Protein AF-A0A246G920-F1 (afdb_monomer_lite)

pLDDT: mean 74.73, std 19.5, range [29.23, 97.0]

Foldseek 3Di:
DDDDLDPVVLVVLVVVLVVLVVVVVVCVPVVRVVPDPPVVVVVSVVVNVVSVVVSVVSVVVNVVVVVVPPPPPPDDDDDDDDDDPPPPPPPPPPCVVVVVLVVVLQVVVCVVCVLVFFPDWDDPPPAEIETETHQVNLQVQVVCQVPVQVVSVVVVVVSCCVVPNCSCVVHHHDYYYDYHPVLCVPQPLVQKAQDPAQAFQFWKWFTDSRDTDTDATFAAWDQDPPVRWIWTWGAHPVRDIDIDTPVCRRPTMMGGPPDPRSPDPHHHHHDDD

Structure (mmCIF, N/CA/C/O backbone):
data_AF-A0A246G920-F1
#
_entry.id   AF-A0A246G920-F1
#
loop_
_atom_site.group_PDB
_atom_site.id
_atom_site.type_symbol
_atom_site.label_atom_id
_atom_site.label_alt_id
_atom_site.label_comp_id
_atom_site.label_asym_id
_atom_site.label_entity_id
_atom_site.label_seq_id
_atom_site.pdbx_PDB_ins_code
_atom_site.Cartn_x
_atom_site.Cartn_y
_atom_site.Cartn_z
_atom_site.occupancy
_atom_site.B_iso_or_equiv
_atom_site.auth_seq_id
_atom_site.auth_comp_id
_atom_site.auth_asym_id
_atom_site.auth_atom_id
_atom_site.pdbx_PDB_model_num
ATOM 1 N N . MET A 1 1 ? 1.677 -1.420 36.195 1.00 29.86 1 MET A N 1
ATOM 2 C CA . MET A 1 1 ? 2.405 -1.387 34.907 1.00 29.86 1 MET A CA 1
ATOM 3 C C . MET A 1 1 ? 2.438 -2.804 34.367 1.00 29.86 1 MET A C 1
ATOM 5 O O . MET A 1 1 ? 3.090 -3.636 34.974 1.00 29.86 1 MET A O 1
ATOM 9 N N . GLY A 1 2 ? 1.671 -3.111 33.320 1.00 31.72 2 GLY A N 1
ATOM 10 C CA . GLY A 1 2 ? 1.707 -4.437 32.694 1.00 31.72 2 GLY A CA 1
ATOM 11 C C . GLY A 1 2 ? 2.688 -4.414 31.531 1.00 31.72 2 GLY A C 1
ATOM 12 O O . GLY A 1 2 ? 2.393 -3.787 30.515 1.00 31.72 2 GLY A O 1
ATOM 13 N N . PHE A 1 3 ? 3.855 -5.033 31.688 1.00 40.44 3 PHE A N 1
ATOM 14 C CA . PHE A 1 3 ? 4.792 -5.225 30.584 1.00 40.44 3 PHE A CA 1
ATOM 15 C C . PHE A 1 3 ? 4.288 -6.380 29.705 1.00 40.44 3 PHE A C 1
ATOM 17 O O . PHE A 1 3 ? 3.879 -7.423 30.207 1.00 40.44 3 PHE A O 1
ATOM 24 N N . TYR A 1 4 ? 4.243 -6.174 28.387 1.00 41.69 4 TYR A N 1
ATOM 25 C CA . TYR A 1 4 ? 3.848 -7.212 27.432 1.00 41.69 4 TYR A CA 1
ATOM 26 C C . TYR A 1 4 ? 5.015 -8.187 27.220 1.00 41.69 4 TYR A C 1
ATOM 28 O O . TYR A 1 4 ? 5.950 -7.915 26.459 1.00 41.69 4 TYR A O 1
ATOM 36 N N . TYR A 1 5 ? 4.939 -9.339 27.881 1.00 51.75 5 TYR A N 1
ATOM 37 C CA . TYR A 1 5 ? 5.834 -10.472 27.666 1.00 51.75 5 TYR A CA 1
ATOM 38 C C . TYR A 1 5 ? 5.418 -11.195 26.382 1.00 51.75 5 TYR A C 1
ATOM 40 O O . TYR A 1 5 ? 4.454 -11.953 26.351 1.00 51.75 5 TYR A O 1
ATOM 48 N N . SER A 1 6 ? 6.104 -10.901 25.279 1.00 55.28 6 SER A N 1
ATOM 49 C CA . SER A 1 6 ? 5.923 -11.577 23.993 1.00 55.28 6 SER A CA 1
ATOM 50 C C . SER A 1 6 ? 7.253 -12.170 23.543 1.00 55.28 6 SER A C 1
ATOM 52 O O . SER A 1 6 ? 8.313 -11.658 23.902 1.00 55.28 6 SER A O 1
ATOM 54 N N . LEU A 1 7 ? 7.216 -13.203 22.696 1.00 50.75 7 LEU A N 1
ATOM 55 C CA . LEU A 1 7 ? 8.420 -13.796 22.098 1.00 50.75 7 LEU A CA 1
ATOM 56 C C . LEU A 1 7 ? 9.305 -12.729 21.422 1.00 50.75 7 LEU A C 1
ATOM 58 O O . LEU A 1 7 ? 10.527 -12.781 21.512 1.00 50.75 7 LEU A O 1
ATOM 62 N N . LYS A 1 8 ? 8.684 -11.718 20.796 1.00 55.19 8 LYS A N 1
ATOM 63 C CA . LYS A 1 8 ? 9.391 -10.591 20.169 1.00 55.19 8 LYS A CA 1
ATOM 64 C C . LYS A 1 8 ? 10.112 -9.723 21.201 1.00 55.19 8 LYS A C 1
ATOM 66 O O . LYS A 1 8 ? 11.247 -9.331 20.961 1.00 55.19 8 LYS A O 1
ATOM 71 N N . THR A 1 9 ? 9.487 -9.459 22.350 1.00 61.28 9 THR A N 1
ATOM 72 C CA . THR A 1 9 ? 10.130 -8.739 23.457 1.00 61.28 9 THR A CA 1
ATOM 73 C C . THR A 1 9 ? 11.285 -9.562 24.030 1.00 61.28 9 THR A C 1
ATOM 75 O O . THR A 1 9 ? 12.368 -9.018 24.208 1.00 61.28 9 THR A O 1
ATOM 78 N N . GLY A 1 10 ? 11.107 -10.874 24.217 1.00 58.09 10 GLY A N 1
ATOM 79 C CA . GLY A 1 10 ? 12.171 -11.778 24.674 1.00 58.09 10 GLY A CA 1
ATOM 80 C C . GLY A 1 10 ? 13.388 -11.815 23.740 1.00 58.09 10 GLY A C 1
ATOM 81 O O . GLY A 1 10 ? 14.517 -11.732 24.210 1.00 58.09 10 GLY A O 1
ATOM 82 N N . ILE A 1 11 ? 13.176 -11.847 22.418 1.00 65.31 11 ILE A N 1
ATOM 83 C CA . ILE A 1 11 ? 14.265 -11.817 21.423 1.00 65.31 11 ILE A CA 1
ATOM 84 C C . ILE A 1 11 ? 15.019 -10.480 21.450 1.00 65.31 11 ILE A C 1
ATOM 86 O O . ILE A 1 11 ? 16.243 -10.471 21.362 1.00 65.31 11 ILE A O 1
ATOM 90 N N . ILE A 1 12 ? 14.314 -9.352 21.600 1.00 69.12 12 ILE A N 1
ATOM 91 C CA . ILE A 1 12 ? 14.947 -8.027 21.722 1.00 69.12 12 ILE A CA 1
ATOM 92 C C . ILE A 1 12 ? 15.825 -7.960 22.979 1.00 69.12 12 ILE A C 1
ATOM 94 O O . ILE A 1 12 ? 16.940 -7.439 22.922 1.00 69.12 12 ILE A O 1
ATOM 98 N N . TRP A 1 13 ? 15.354 -8.517 24.096 1.00 63.12 13 TRP A N 1
ATOM 99 C CA . TRP A 1 13 ? 16.134 -8.609 25.331 1.00 63.12 13 TRP A CA 1
ATOM 100 C C . TRP A 1 13 ? 17.372 -9.503 25.171 1.00 63.12 13 TRP A C 1
ATOM 102 O O . TRP A 1 13 ? 18.469 -9.067 25.509 1.00 63.12 13 TRP A O 1
ATOM 112 N N . LEU A 1 14 ? 17.235 -10.677 24.547 1.00 65.00 14 LEU A N 1
ATOM 113 C CA . LEU A 1 14 ? 18.353 -11.582 24.241 1.00 65.00 14 LEU A CA 1
ATOM 114 C C . LEU A 1 14 ? 19.410 -10.931 23.335 1.00 65.00 14 LEU A C 1
ATOM 116 O O . LEU A 1 14 ? 20.605 -11.020 23.604 1.00 65.00 14 LEU A O 1
ATOM 120 N N . LEU A 1 15 ? 18.986 -10.234 22.277 1.00 70.31 15 LEU A N 1
ATOM 121 C CA . LEU A 1 15 ? 19.900 -9.504 21.392 1.00 70.31 15 LEU A CA 1
ATOM 122 C C . LEU A 1 15 ? 20.620 -8.369 22.132 1.00 70.31 15 LEU A C 1
ATOM 124 O O . LEU A 1 15 ? 21.812 -8.156 21.916 1.00 70.31 15 LEU A O 1
ATOM 128 N N . SER A 1 16 ? 19.920 -7.675 23.033 1.00 67.12 16 SER A N 1
ATOM 129 C CA . SER A 1 16 ? 20.510 -6.624 23.870 1.00 67.12 16 SER A CA 1
ATOM 130 C C . SER A 1 16 ? 21.562 -7.191 24.828 1.00 67.12 16 SER A C 1
ATOM 132 O O . SER A 1 16 ? 22.631 -6.599 24.971 1.00 67.12 16 SER A O 1
ATOM 134 N N . GLU A 1 17 ? 21.309 -8.358 25.430 1.00 65.69 17 GLU A N 1
ATOM 135 C CA . GLU A 1 17 ? 22.282 -9.069 26.271 1.00 65.69 17 GLU A CA 1
ATOM 136 C C . GLU A 1 17 ? 23.500 -9.546 25.477 1.00 65.69 17 GLU A C 1
ATOM 138 O O . GLU A 1 17 ? 24.627 -9.351 25.927 1.00 65.69 17 GLU A O 1
ATOM 143 N N . ILE A 1 18 ? 23.310 -10.096 24.273 1.00 70.00 18 ILE A N 1
ATOM 144 C CA . ILE A 1 18 ? 24.418 -10.529 23.405 1.00 70.00 18 ILE A CA 1
ATOM 145 C C . ILE A 1 18 ? 25.312 -9.340 23.031 1.00 70.00 18 ILE A C 1
ATOM 147 O O . ILE A 1 18 ? 26.537 -9.451 23.088 1.00 70.00 18 ILE A O 1
ATOM 151 N N . ILE A 1 19 ? 24.721 -8.186 22.701 1.00 72.25 19 ILE A N 1
ATOM 152 C CA . ILE A 1 19 ? 25.466 -6.956 22.396 1.00 72.25 19 ILE A CA 1
ATOM 153 C C . ILE A 1 19 ? 26.235 -6.465 23.630 1.00 72.25 19 ILE A C 1
ATOM 155 O O . ILE A 1 19 ? 27.400 -6.083 23.517 1.00 72.25 19 ILE A O 1
ATOM 159 N N . LEU A 1 20 ? 25.626 -6.510 24.818 1.00 65.81 20 LEU A N 1
ATOM 160 C CA . LEU A 1 20 ? 26.284 -6.128 26.070 1.00 65.81 20 LEU A CA 1
ATOM 161 C C . LEU A 1 20 ? 27.430 -7.070 26.443 1.00 65.81 20 LEU A C 1
ATOM 163 O O . LEU A 1 20 ? 28.488 -6.598 26.854 1.00 65.81 20 LEU A O 1
ATOM 167 N N . ILE A 1 21 ? 27.255 -8.379 26.263 1.00 65.50 21 ILE A N 1
ATOM 168 C CA . ILE A 1 21 ? 28.299 -9.385 26.483 1.00 65.50 21 ILE A CA 1
ATOM 169 C C . ILE A 1 21 ? 29.435 -9.190 25.476 1.00 65.50 21 ILE A C 1
ATOM 171 O O . ILE A 1 21 ? 30.596 -9.219 25.869 1.00 65.50 21 ILE A O 1
ATOM 175 N N . ALA A 1 22 ? 29.131 -8.919 24.204 1.00 66.56 22 ALA A N 1
ATOM 176 C CA . ALA A 1 22 ? 30.138 -8.632 23.185 1.00 66.56 22 ALA A CA 1
ATOM 177 C C . ALA A 1 22 ? 30.927 -7.348 23.495 1.00 66.56 22 ALA A C 1
ATOM 179 O O . ALA A 1 22 ? 32.151 -7.338 23.376 1.00 66.56 22 ALA A O 1
ATOM 180 N N . LEU A 1 23 ? 30.257 -6.288 23.961 1.00 64.25 23 LEU A N 1
ATOM 181 C CA . LEU A 1 23 ? 30.907 -5.057 24.426 1.00 64.25 23 LEU A CA 1
ATOM 182 C C . LEU A 1 23 ? 31.773 -5.311 25.664 1.00 64.25 23 LEU A C 1
ATOM 184 O O . LEU A 1 23 ? 32.901 -4.829 25.739 1.00 64.25 23 LEU A O 1
ATOM 188 N N . PHE A 1 24 ? 31.284 -6.105 26.615 1.00 63.50 24 PHE A N 1
ATOM 189 C CA . PHE A 1 24 ? 32.028 -6.461 27.819 1.00 63.50 24 PHE A CA 1
ATOM 190 C C . PHE A 1 24 ? 33.261 -7.319 27.495 1.00 63.50 24 PHE A C 1
ATOM 192 O O . PHE A 1 24 ? 34.352 -7.035 27.984 1.00 63.50 24 PHE A O 1
ATOM 199 N N . LEU A 1 25 ? 33.130 -8.307 26.605 1.00 59.38 25 LEU A N 1
ATOM 200 C CA . LEU A 1 25 ? 34.232 -9.148 26.131 1.00 59.38 25 LEU A CA 1
ATOM 201 C C . LEU A 1 25 ? 35.241 -8.353 25.290 1.00 59.38 25 LEU A C 1
ATOM 203 O O . LEU A 1 25 ? 36.448 -8.513 25.469 1.00 59.38 25 LEU A O 1
ATOM 207 N N . SER A 1 26 ? 34.777 -7.428 24.446 1.00 60.34 26 SER A N 1
ATOM 208 C CA . SER A 1 26 ? 35.649 -6.493 23.724 1.00 60.34 26 SER A CA 1
ATOM 209 C C . SER A 1 26 ? 36.458 -5.616 24.685 1.00 60.34 26 SER A C 1
ATOM 211 O O . SER A 1 26 ? 37.615 -5.307 24.405 1.00 60.34 26 SER A O 1
ATOM 213 N N . LEU A 1 27 ? 35.876 -5.242 25.829 1.00 57.09 27 LEU A N 1
ATOM 214 C CA . LEU A 1 27 ? 36.565 -4.488 26.873 1.00 57.09 27 LEU A CA 1
ATOM 215 C C . LEU A 1 27 ? 37.544 -5.356 27.676 1.00 57.09 27 LEU A C 1
ATOM 217 O O . LEU A 1 27 ? 38.508 -4.806 28.190 1.00 57.09 27 LEU A O 1
ATOM 221 N N . THR A 1 28 ? 37.372 -6.686 27.746 1.00 53.38 28 THR A N 1
ATOM 222 C CA . THR A 1 28 ? 38.292 -7.615 28.448 1.00 53.38 28 THR A CA 1
ATOM 223 C C . THR A 1 28 ? 39.646 -7.847 27.787 1.00 53.38 28 THR A C 1
ATOM 225 O O . THR A 1 28 ? 40.474 -8.578 28.338 1.00 53.38 28 THR A O 1
ATOM 228 N N . ASN A 1 29 ? 39.952 -7.161 26.683 1.00 53.91 29 ASN A N 1
ATOM 229 C CA . ASN A 1 29 ? 41.335 -7.068 26.241 1.00 53.91 29 ASN A CA 1
ATOM 230 C C . ASN A 1 29 ? 42.148 -6.356 27.342 1.00 53.91 29 ASN A C 1
ATOM 232 O O . ASN A 1 29 ? 41.866 -5.210 27.699 1.00 53.91 29 ASN A O 1
ATOM 236 N N . LYS A 1 30 ? 43.111 -7.071 27.944 1.00 52.88 30 LYS A N 1
ATOM 237 C CA . LYS A 1 30 ? 43.748 -6.762 29.247 1.00 52.88 30 LYS A CA 1
ATOM 238 C C . LYS A 1 30 ? 44.265 -5.318 29.389 1.00 52.88 30 LYS A C 1
ATOM 240 O O . LYS A 1 30 ? 44.397 -4.833 30.510 1.00 52.88 30 LYS A O 1
ATOM 245 N N . SER A 1 31 ? 44.542 -4.634 28.279 1.00 55.38 31 SER A N 1
ATOM 246 C CA . SER A 1 31 ? 45.048 -3.259 28.228 1.00 55.38 31 SER A CA 1
ATOM 247 C C . SER A 1 31 ? 43.983 -2.159 28.379 1.00 55.38 31 SER A C 1
ATOM 249 O O . SER A 1 31 ? 44.343 -1.036 28.725 1.00 55.38 31 SER A O 1
ATOM 251 N N . GLN A 1 32 ? 42.688 -2.439 28.168 1.00 53.88 32 GLN A N 1
ATOM 252 C CA . GLN A 1 32 ? 41.635 -1.407 28.183 1.00 53.88 32 GLN A CA 1
ATOM 253 C C . GLN A 1 32 ? 40.866 -1.301 29.514 1.00 53.88 32 GLN A C 1
ATOM 255 O O . GLN A 1 32 ? 40.480 -0.197 29.901 1.00 53.88 32 GLN A O 1
ATOM 260 N N . ILE A 1 33 ? 40.709 -2.393 30.278 1.00 50.56 33 ILE A N 1
ATOM 261 C CA . ILE A 1 33 ? 39.966 -2.377 31.561 1.00 50.56 33 ILE A CA 1
ATOM 262 C C . ILE A 1 33 ? 40.640 -1.510 32.632 1.00 50.56 33 ILE A C 1
ATOM 264 O O . ILE A 1 33 ? 39.952 -0.863 33.421 1.00 50.56 33 ILE A O 1
ATOM 268 N N . LEU A 1 34 ? 41.975 -1.485 32.676 1.00 52.66 34 LEU A N 1
ATOM 269 C CA . LEU A 1 34 ? 42.729 -0.732 33.689 1.00 52.66 34 LEU A CA 1
ATOM 270 C C . LEU A 1 34 ? 42.668 0.790 33.486 1.00 52.66 34 LEU A C 1
ATOM 272 O O . LEU A 1 34 ? 42.831 1.528 34.454 1.00 52.66 34 LEU A O 1
ATOM 276 N N . ASN A 1 35 ? 42.362 1.249 32.268 1.00 55.44 35 ASN A N 1
ATOM 277 C CA . ASN A 1 35 ? 42.213 2.670 31.939 1.00 55.44 35 ASN A CA 1
ATOM 278 C C . ASN A 1 35 ? 40.770 3.185 32.075 1.00 55.44 35 ASN A C 1
ATOM 280 O O . ASN A 1 35 ? 40.523 4.383 31.920 1.00 55.44 35 ASN A O 1
ATOM 284 N N . LEU A 1 36 ? 39.803 2.317 32.393 1.00 59.12 36 LEU A N 1
ATOM 285 C CA . LEU A 1 36 ? 38.424 2.734 32.628 1.00 59.12 36 LEU A CA 1
ATOM 286 C C . LEU A 1 36 ? 38.278 3.283 34.054 1.00 59.12 36 LEU A C 1
ATOM 288 O O . LEU A 1 36 ? 38.558 2.591 35.036 1.00 59.12 36 LEU A O 1
ATOM 292 N N . LYS A 1 37 ? 37.806 4.530 34.192 1.00 64.31 37 LYS A N 1
ATOM 293 C CA . LYS A 1 37 ? 37.586 5.158 35.506 1.00 64.31 37 LYS A CA 1
ATOM 294 C C . LYS A 1 37 ? 36.699 4.252 36.375 1.00 64.31 37 LYS A C 1
ATOM 296 O O . LYS A 1 37 ? 35.601 3.879 35.966 1.00 64.31 37 LYS A O 1
ATOM 301 N N . LYS A 1 38 ? 37.151 3.958 37.602 1.00 61.69 38 LYS A N 1
ATOM 302 C CA . LYS A 1 38 ? 36.472 3.130 38.625 1.00 61.69 38 LYS A CA 1
ATOM 303 C C . LYS A 1 38 ? 34.932 3.291 38.695 1.00 61.69 38 LYS A C 1
ATOM 305 O O . LYS A 1 38 ? 34.266 2.258 38.756 1.00 61.69 38 LYS A O 1
ATOM 310 N N . PRO A 1 39 ? 34.337 4.504 38.629 1.00 64.44 39 PRO A N 1
ATOM 311 C CA . PRO A 1 39 ? 32.876 4.666 38.625 1.00 64.44 39 PRO A CA 1
ATOM 312 C C . PRO A 1 39 ? 32.168 4.070 37.399 1.00 64.44 39 PRO A C 1
ATOM 314 O O . PRO A 1 39 ? 31.080 3.521 37.538 1.00 64.44 39 PRO A O 1
ATOM 317 N N . ILE A 1 40 ? 32.781 4.114 36.213 1.00 64.44 40 ILE A N 1
ATOM 318 C CA . ILE A 1 40 ? 32.192 3.587 34.969 1.00 64.44 40 ILE A CA 1
ATOM 319 C C . ILE A 1 40 ? 32.129 2.059 35.024 1.00 64.44 40 ILE A C 1
ATOM 321 O O . ILE A 1 40 ? 31.140 1.456 34.616 1.00 64.44 40 ILE A O 1
ATOM 325 N N . ARG A 1 41 ? 33.158 1.428 35.602 1.00 60.00 41 ARG A N 1
ATOM 326 C CA . ARG A 1 41 ? 33.190 -0.025 35.797 1.00 60.00 41 ARG A CA 1
ATOM 327 C C . ARG A 1 41 ? 32.071 -0.495 36.728 1.00 60.00 41 ARG A C 1
ATOM 329 O O . ARG A 1 41 ? 31.418 -1.488 36.439 1.00 60.00 41 ARG A O 1
ATOM 336 N N . ILE A 1 42 ? 31.836 0.240 37.815 1.00 67.25 42 ILE A N 1
ATOM 337 C CA . ILE A 1 42 ? 30.763 -0.056 38.773 1.00 67.25 42 ILE A CA 1
ATOM 338 C C . ILE A 1 42 ? 29.390 0.132 38.114 1.00 67.25 42 ILE A C 1
ATOM 340 O O . ILE A 1 42 ? 28.535 -0.737 38.250 1.00 67.25 42 ILE A O 1
ATOM 344 N N . LEU A 1 43 ? 29.202 1.213 37.348 1.00 68.19 43 LEU A N 1
ATOM 345 C CA . LEU A 1 43 ? 27.961 1.476 36.618 1.00 68.19 43 LEU A CA 1
ATOM 346 C C . LEU A 1 43 ? 27.633 0.349 35.627 1.00 68.19 43 LEU A C 1
ATOM 348 O O . LEU A 1 43 ? 26.507 -0.135 35.613 1.00 68.19 43 LEU A O 1
ATOM 352 N N . LEU A 1 44 ? 28.615 -0.097 34.838 1.00 63.66 44 LEU A N 1
ATOM 353 C CA . LEU A 1 44 ? 28.439 -1.184 33.871 1.00 63.66 44 LEU A CA 1
ATOM 354 C C . LEU A 1 44 ? 28.107 -2.516 34.551 1.00 63.66 44 LEU A C 1
ATOM 356 O O . LEU A 1 44 ? 27.239 -3.240 34.072 1.00 63.66 44 LEU A O 1
ATOM 360 N N . SER A 1 45 ? 28.743 -2.822 35.686 1.00 63.72 45 SER A N 1
ATOM 361 C CA . SER A 1 45 ? 28.409 -4.015 36.471 1.00 63.72 45 SER A CA 1
ATOM 362 C C . SER A 1 45 ? 26.985 -3.954 37.030 1.00 63.72 45 SER A C 1
ATOM 364 O O . SER A 1 45 ? 26.266 -4.943 36.948 1.00 63.72 45 SER A O 1
ATOM 366 N N . ILE A 1 46 ? 26.545 -2.800 37.544 1.00 70.69 46 ILE A N 1
ATOM 367 C CA . ILE A 1 46 ? 25.163 -2.619 38.018 1.00 70.69 46 ILE A CA 1
ATOM 368 C C . ILE A 1 46 ? 24.174 -2.776 36.856 1.00 70.69 46 ILE A C 1
ATOM 370 O O . ILE A 1 46 ? 23.182 -3.488 36.995 1.00 70.69 46 ILE A O 1
ATOM 374 N N . LEU A 1 47 ? 24.462 -2.169 35.699 1.00 65.50 47 LEU A N 1
ATOM 375 C CA . LEU A 1 47 ? 23.626 -2.290 34.504 1.00 65.50 47 LEU A CA 1
ATOM 376 C C . LEU A 1 47 ? 23.488 -3.753 34.067 1.00 65.50 47 LEU A C 1
ATOM 378 O O . LEU A 1 47 ? 22.391 -4.192 33.739 1.00 65.50 47 LEU A O 1
ATOM 382 N N . PHE A 1 48 ? 24.584 -4.512 34.118 1.00 64.62 48 PHE A N 1
ATOM 383 C CA . PHE A 1 48 ? 24.593 -5.933 33.788 1.00 64.62 48 PHE A CA 1
ATOM 384 C C . PHE A 1 48 ? 23.664 -6.733 34.710 1.00 64.62 48 PHE A C 1
ATOM 386 O O . PHE A 1 48 ? 22.804 -7.457 34.220 1.00 64.62 48 PHE A O 1
ATOM 393 N N . PHE A 1 49 ? 23.758 -6.552 36.033 1.00 60.91 49 PHE A N 1
ATOM 394 C CA . PHE A 1 49 ? 22.892 -7.267 36.980 1.00 60.91 49 PHE A CA 1
ATOM 395 C C . PHE A 1 49 ? 21.413 -6.885 36.852 1.00 60.91 49 PHE A C 1
ATOM 397 O O . PHE A 1 49 ? 20.553 -7.760 36.953 1.00 60.91 49 PHE A O 1
ATOM 404 N N . VAL A 1 50 ? 21.100 -5.610 36.600 1.00 65.44 50 VAL A N 1
ATOM 405 C CA . VAL A 1 50 ? 19.713 -5.152 36.413 1.00 65.44 50 VAL A CA 1
ATOM 406 C C . VAL A 1 50 ? 19.113 -5.732 35.130 1.00 65.44 50 VAL A C 1
ATOM 408 O O . VAL A 1 50 ? 17.990 -6.232 35.159 1.00 65.44 50 VAL A O 1
ATOM 411 N N . LEU A 1 51 ? 19.861 -5.718 34.023 1.00 60.41 51 LEU A N 1
ATOM 412 C CA . LEU A 1 51 ? 19.387 -6.234 32.737 1.00 60.41 51 LEU A CA 1
ATOM 413 C C . LEU A 1 51 ? 19.237 -7.761 32.756 1.00 60.41 51 LEU A C 1
ATOM 415 O O . LEU A 1 51 ? 18.203 -8.257 32.320 1.00 60.41 51 LEU A O 1
ATOM 419 N N . PHE A 1 52 ? 20.192 -8.482 33.355 1.00 56.75 52 PHE A N 1
ATOM 420 C CA . PHE A 1 52 ? 20.152 -9.946 33.465 1.00 56.75 52 PHE A CA 1
ATOM 421 C C . PHE A 1 52 ? 18.996 -10.429 34.353 1.00 56.75 52 PHE A C 1
ATOM 423 O O . PHE A 1 52 ? 18.300 -11.394 34.036 1.00 56.75 52 PHE A O 1
ATOM 430 N N . SER A 1 53 ? 18.731 -9.713 35.453 1.00 58.62 53 SER A N 1
ATOM 431 C CA . SER A 1 53 ? 17.603 -10.020 36.341 1.00 58.62 53 SER A CA 1
ATOM 432 C C . SER A 1 53 ? 16.257 -9.808 35.641 1.00 58.62 53 SER A C 1
ATOM 434 O O . SER A 1 53 ? 15.324 -10.579 35.854 1.00 58.62 53 SER A O 1
ATOM 436 N N . TRP A 1 54 ? 16.144 -8.792 34.779 1.00 58.94 54 TRP A N 1
ATOM 437 C CA . TRP A 1 54 ? 14.904 -8.523 34.047 1.00 58.94 54 TRP A CA 1
ATOM 438 C C . TRP A 1 54 ? 14.701 -9.442 32.836 1.00 58.94 54 TRP A C 1
ATOM 440 O O . TRP A 1 54 ? 13.571 -9.872 32.592 1.00 58.94 54 TRP A O 1
ATOM 450 N N . GLY A 1 55 ? 15.774 -9.788 32.118 1.00 56.00 55 GLY A N 1
ATOM 451 C CA . GLY A 1 55 ? 15.745 -10.740 31.004 1.00 56.00 55 GLY A CA 1
ATOM 452 C C . GLY A 1 55 ? 15.286 -12.135 31.439 1.00 56.00 55 GLY A C 1
ATOM 453 O O . GLY A 1 55 ? 14.406 -12.723 30.806 1.00 56.00 55 GLY A O 1
ATOM 454 N N . ALA A 1 56 ? 15.790 -12.624 32.578 1.00 58.25 56 ALA A N 1
ATOM 455 C CA . ALA A 1 56 ? 15.402 -13.920 33.138 1.00 58.25 56 ALA A CA 1
ATOM 456 C C . ALA A 1 56 ? 13.913 -13.986 33.532 1.00 58.25 56 ALA A C 1
ATOM 458 O O . ALA A 1 56 ? 13.231 -14.967 33.228 1.00 58.25 56 ALA A O 1
ATOM 459 N N . VAL A 1 57 ? 13.380 -12.924 34.150 1.00 59.88 57 VAL A N 1
ATOM 460 C CA . VAL A 1 57 ? 11.948 -12.825 34.492 1.00 59.88 57 VAL A CA 1
ATOM 461 C C . VAL A 1 57 ? 11.087 -12.820 33.226 1.00 59.88 57 VAL A C 1
ATOM 463 O O . VAL A 1 57 ? 10.080 -13.524 33.160 1.00 59.88 57 VAL A O 1
ATOM 466 N N . ALA A 1 58 ? 11.510 -12.091 32.190 1.00 56.38 58 ALA A N 1
ATOM 467 C CA . ALA A 1 58 ? 10.761 -11.999 30.942 1.00 56.38 58 ALA A CA 1
ATOM 468 C C . ALA A 1 58 ? 10.702 -13.314 30.151 1.00 56.38 58 ALA A C 1
ATOM 470 O O . ALA A 1 58 ? 9.680 -13.609 29.527 1.00 56.38 58 ALA A O 1
ATOM 471 N N . LEU A 1 59 ? 11.773 -14.112 30.187 1.00 53.31 59 LEU A N 1
ATOM 472 C CA . LEU A 1 59 ? 11.806 -15.439 29.570 1.00 53.31 59 LEU A CA 1
ATOM 473 C C . LEU A 1 59 ? 10.964 -16.450 30.359 1.00 53.31 59 LEU A C 1
ATOM 475 O O . LEU A 1 59 ? 10.156 -17.153 29.751 1.00 53.31 59 LEU A O 1
ATOM 479 N N . SER A 1 60 ? 11.070 -16.455 31.692 1.00 54.34 60 SER A N 1
ATOM 480 C CA . SER A 1 60 ? 10.294 -17.346 32.568 1.00 54.34 60 SER A CA 1
ATOM 481 C C . SER A 1 60 ? 8.780 -17.147 32.428 1.00 54.34 60 SER A C 1
ATOM 483 O O . SER A 1 60 ? 8.022 -18.114 32.335 1.00 54.34 60 SER A O 1
ATOM 485 N N . GLU A 1 61 ? 8.311 -15.899 32.347 1.00 53.12 61 GLU A N 1
ATOM 486 C CA . GLU A 1 61 ? 6.883 -15.633 32.147 1.00 53.12 61 GLU A CA 1
ATOM 487 C C . GLU A 1 61 ? 6.416 -15.987 30.731 1.00 53.12 61 GLU A C 1
ATOM 489 O O . GLU A 1 61 ? 5.280 -16.426 30.564 1.00 53.12 61 GLU A O 1
ATOM 494 N N . SER A 1 62 ? 7.281 -15.892 29.714 1.00 52.44 62 SER A N 1
ATOM 495 C CA . SER A 1 62 ? 6.931 -16.275 28.339 1.00 52.44 62 SER A CA 1
ATOM 496 C C . SER A 1 62 ? 6.666 -17.779 28.164 1.00 52.44 62 SER A C 1
ATOM 498 O O . SER A 1 62 ? 5.852 -18.158 27.319 1.00 52.44 62 SER A O 1
ATOM 500 N N . GLU A 1 63 ? 7.289 -18.637 28.982 1.00 49.44 63 GLU A N 1
ATOM 501 C CA . GLU A 1 63 ? 7.039 -20.085 28.978 1.00 49.44 63 GLU A CA 1
ATOM 502 C C . GLU A 1 63 ? 5.686 -20.444 29.610 1.00 49.44 63 GLU A C 1
ATOM 504 O O . GLU A 1 63 ? 4.965 -21.277 29.058 1.00 49.44 63 GLU A O 1
ATOM 509 N N . LYS A 1 64 ? 5.249 -19.728 30.660 1.00 46.66 64 LYS A N 1
ATOM 510 C CA . LYS A 1 64 ? 3.897 -19.893 31.239 1.00 46.66 64 LYS A CA 1
ATOM 511 C C . LYS A 1 64 ? 2.769 -19.613 30.237 1.00 46.66 64 LYS A C 1
ATOM 513 O O . LYS A 1 64 ? 1.702 -20.222 30.320 1.00 46.66 64 LYS A O 1
ATOM 518 N N . TYR A 1 65 ? 2.998 -18.722 29.269 1.00 42.75 65 TYR A N 1
ATOM 519 C CA . TYR A 1 65 ? 2.041 -18.439 28.190 1.00 42.75 65 TYR A CA 1
ATOM 520 C C . TYR A 1 65 ? 2.078 -19.462 27.042 1.00 42.75 65 TYR A C 1
ATOM 522 O O . TYR A 1 65 ? 1.136 -19.512 26.252 1.00 42.75 65 TYR A O 1
ATOM 530 N N . LYS A 1 66 ? 3.124 -20.296 26.932 1.00 39.78 66 LYS A N 1
ATOM 531 C CA . LYS A 1 66 ? 3.157 -21.412 25.970 1.00 39.78 66 LYS A CA 1
ATOM 532 C C . LYS A 1 66 ? 2.398 -22.636 26.482 1.00 39.78 66 LYS A C 1
ATOM 534 O O . LYS A 1 66 ? 1.714 -23.276 25.690 1.00 39.78 66 LYS A O 1
ATOM 539 N N . GLU A 1 67 ? 2.454 -22.928 27.782 1.00 33.12 67 GLU A N 1
ATOM 540 C CA . GLU A 1 67 ? 1.733 -24.073 28.368 1.00 33.12 67 GLU A CA 1
ATOM 541 C C . GLU A 1 67 ? 0.211 -23.878 28.446 1.00 33.12 67 GLU A C 1
ATOM 543 O O . GLU A 1 67 ? -0.532 -24.849 28.550 1.00 33.12 67 GLU A O 1
ATOM 548 N N . THR A 1 68 ? -0.288 -22.647 28.324 1.00 32.97 68 THR A N 1
ATOM 549 C CA . THR A 1 68 ? -1.733 -22.359 28.312 1.00 32.97 68 THR A CA 1
ATOM 550 C C . THR A 1 68 ? -2.379 -22.455 26.928 1.00 32.97 68 THR A C 1
ATOM 552 O O . THR A 1 68 ? -3.603 -22.384 26.825 1.00 32.97 68 THR A O 1
ATOM 555 N N . ILE A 1 69 ? -1.606 -22.737 25.872 1.00 33.59 69 ILE A N 1
ATOM 556 C CA . ILE A 1 69 ? -2.149 -23.237 24.600 1.00 33.59 69 ILE A CA 1
ATOM 557 C C . ILE A 1 69 ? -2.248 -24.765 24.704 1.00 33.59 69 ILE A C 1
ATOM 559 O O . ILE A 1 69 ? -1.626 -25.515 23.951 1.00 33.59 69 ILE A O 1
ATOM 563 N N . VAL A 1 70 ? -3.043 -25.249 25.663 1.00 31.36 70 VAL A N 1
ATOM 564 C CA . VAL A 1 70 ? -3.570 -26.609 25.575 1.00 31.36 70 VAL A CA 1
ATOM 565 C C . VAL A 1 70 ? -4.541 -26.584 24.407 1.00 31.36 70 VAL A C 1
ATOM 567 O O . VAL A 1 70 ? -5.669 -26.103 24.504 1.00 31.36 70 VAL A O 1
ATOM 570 N N . VAL A 1 71 ? -4.049 -27.056 23.265 1.00 29.70 71 VAL A N 1
ATOM 571 C CA . VAL A 1 71 ? -4.863 -27.493 22.139 1.00 29.70 71 VAL A CA 1
ATOM 572 C C . VAL A 1 71 ? -5.962 -28.365 22.726 1.00 29.70 71 VAL A C 1
ATOM 574 O O . VAL A 1 71 ? -5.687 -29.458 23.222 1.00 29.70 71 VAL A O 1
ATOM 577 N N . ASN A 1 72 ? -7.198 -27.870 22.691 1.00 29.23 72 ASN A N 1
ATOM 578 C CA . ASN A 1 72 ? -8.368 -28.680 22.962 1.00 29.23 72 ASN A CA 1
ATOM 579 C C . ASN A 1 72 ? -8.428 -29.716 21.828 1.00 29.23 72 ASN A C 1
ATOM 581 O O . ASN A 1 72 ? -9.007 -29.478 20.769 1.00 29.23 72 ASN A O 1
ATOM 585 N N . LYS A 1 73 ? -7.705 -30.830 21.998 1.00 31.28 73 LYS A N 1
ATOM 586 C CA . LYS A 1 73 ? -7.824 -32.020 21.163 1.00 31.28 73 LYS A CA 1
ATOM 587 C C . LYS A 1 73 ? -9.222 -32.553 21.421 1.00 31.28 73 LYS A C 1
ATOM 589 O O . LYS A 1 73 ? -9.452 -33.274 22.387 1.00 31.28 73 LYS A O 1
ATOM 594 N N . ILE A 1 74 ? -10.151 -32.168 20.558 1.00 32.09 74 ILE A N 1
ATOM 595 C CA . ILE A 1 74 ? -11.432 -32.844 20.434 1.00 32.09 74 ILE A CA 1
ATOM 596 C C . ILE A 1 74 ? -11.096 -34.272 19.992 1.00 32.09 74 ILE A C 1
ATOM 598 O O . ILE A 1 74 ? -10.673 -34.505 18.860 1.00 32.09 74 ILE A O 1
ATOM 602 N N . ALA A 1 75 ? -11.195 -35.211 20.929 1.00 30.50 75 ALA A N 1
ATOM 603 C CA . ALA A 1 75 ? -11.280 -36.626 20.616 1.00 30.50 75 ALA A CA 1
ATOM 604 C C . ALA A 1 75 ? -12.611 -36.869 19.880 1.00 30.50 75 ALA A C 1
ATOM 606 O O . ALA A 1 75 ? -13.619 -36.262 20.256 1.00 30.50 75 ALA A O 1
ATOM 607 N N . PRO A 1 76 ? -12.660 -37.725 18.847 1.00 30.83 76 PRO A N 1
ATOM 608 C CA . PRO A 1 76 ? -13.920 -38.046 18.202 1.00 30.83 76 PRO A CA 1
ATOM 609 C C . PRO A 1 76 ? -14.676 -39.019 19.112 1.00 30.83 76 PRO A C 1
ATOM 611 O O . PRO A 1 76 ? -14.321 -40.192 19.189 1.00 30.83 76 PRO A O 1
ATOM 614 N N . SER A 1 77 ? -15.693 -38.542 19.831 1.00 33.56 77 SER A N 1
ATOM 615 C CA . SER A 1 77 ? -16.680 -39.432 20.443 1.00 33.56 77 SER A CA 1
ATOM 616 C C . SER A 1 77 ? -17.919 -39.462 19.560 1.00 33.56 77 SER A C 1
ATOM 618 O O . SER A 1 77 ? -18.689 -38.501 19.509 1.00 33.56 77 SER A O 1
ATOM 620 N N . GLU A 1 78 ? -18.098 -40.580 18.864 1.00 39.47 78 GLU A N 1
ATOM 621 C CA . GLU A 1 78 ? -19.390 -41.012 18.351 1.00 39.47 78 GLU A CA 1
ATOM 622 C C . GLU A 1 78 ? -20.400 -41.016 19.502 1.00 39.47 78 GLU A C 1
ATOM 624 O O . GLU A 1 78 ? -20.234 -41.746 20.476 1.00 39.47 78 GLU A O 1
ATOM 629 N N . ASN A 1 79 ? -21.422 -40.170 19.410 1.00 32.53 79 ASN A N 1
ATOM 630 C CA . ASN A 1 79 ? -22.804 -40.532 19.705 1.00 32.53 79 ASN A CA 1
ATOM 631 C C . ASN A 1 79 ? -23.709 -39.337 19.399 1.00 32.53 79 ASN A C 1
ATOM 633 O O . ASN A 1 79 ? -23.714 -38.318 20.087 1.00 32.53 79 ASN A O 1
ATOM 637 N N . LEU A 1 80 ? -24.491 -39.503 18.334 1.00 40.88 80 LEU A N 1
ATOM 638 C CA . LEU A 1 80 ? -25.719 -38.766 18.091 1.00 40.88 80 LEU A CA 1
ATOM 639 C C . LEU A 1 80 ? -26.621 -38.906 19.317 1.00 40.88 80 LEU A C 1
ATOM 641 O O . LEU A 1 80 ? -27.066 -40.010 19.606 1.00 40.88 80 LEU A O 1
ATOM 645 N N . ASN A 1 81 ? -26.934 -37.800 19.988 1.00 33.53 81 ASN A N 1
ATOM 646 C CA . ASN A 1 81 ? -28.247 -37.614 20.592 1.00 33.53 81 ASN A CA 1
ATOM 647 C C . ASN A 1 81 ? -28.544 -36.128 20.787 1.00 33.53 81 ASN A C 1
ATOM 649 O O . ASN A 1 81 ? -27.713 -35.358 21.261 1.00 33.53 81 ASN A O 1
ATOM 653 N N . LYS A 1 82 ? -29.752 -35.758 20.355 1.00 45.47 82 LYS A N 1
ATOM 654 C CA . LYS A 1 82 ? -30.349 -34.424 20.415 1.00 45.47 82 LYS A CA 1
ATOM 655 C C . LYS A 1 82 ? -30.142 -33.783 21.787 1.00 45.47 82 LYS A C 1
ATOM 657 O O . LYS A 1 82 ? -30.611 -34.314 22.789 1.00 45.47 82 LYS A O 1
ATOM 662 N N . VAL A 1 83 ? -29.529 -32.608 21.792 1.00 33.25 83 VAL A N 1
ATOM 663 C CA . VAL A 1 83 ? -29.665 -31.626 22.865 1.00 33.25 83 VAL A CA 1
ATOM 664 C C . VAL A 1 83 ? -30.109 -30.347 22.182 1.00 33.25 83 VAL A C 1
ATOM 666 O O . VAL A 1 83 ? -29.485 -29.921 21.210 1.00 33.25 83 VAL A O 1
ATOM 669 N N . ASP A 1 84 ? -31.242 -29.823 22.636 1.00 34.03 84 ASP A N 1
ATOM 670 C CA . ASP A 1 84 ? -31.846 -28.599 22.137 1.00 34.03 84 ASP A CA 1
ATOM 671 C C . ASP A 1 84 ? -30.801 -27.490 22.010 1.00 34.03 84 ASP A C 1
ATOM 673 O O . ASP A 1 84 ? -29.992 -27.256 22.912 1.00 34.03 84 ASP A O 1
ATOM 677 N N . GLU A 1 85 ? -30.831 -26.818 20.861 1.00 35.03 85 GLU A N 1
ATOM 678 C CA . GLU A 1 85 ? -30.070 -25.609 20.588 1.00 35.03 85 GLU A CA 1
ATOM 679 C C . GLU A 1 85 ? -30.523 -24.536 21.589 1.00 35.03 85 GLU A C 1
ATOM 681 O O . GLU A 1 85 ? -31.426 -23.736 21.336 1.00 35.03 85 GLU A O 1
ATOM 686 N N . VAL A 1 86 ? -29.896 -24.505 22.765 1.00 34.91 86 VAL A N 1
ATOM 687 C CA . VAL A 1 86 ? -29.856 -23.289 23.565 1.00 34.91 86 VAL A CA 1
ATOM 688 C C . VAL A 1 86 ? -29.021 -22.325 22.739 1.00 34.91 86 VAL A C 1
ATOM 690 O O . VAL A 1 86 ? -27.795 -22.292 22.837 1.00 34.91 86 VAL A O 1
ATOM 693 N N . LYS A 1 87 ? -29.694 -21.550 21.882 1.00 37.25 87 LYS A N 1
ATOM 694 C CA . LYS A 1 87 ? -29.188 -20.251 21.461 1.00 37.25 87 LYS A CA 1
ATOM 695 C C . LYS A 1 87 ? -28.958 -19.478 22.748 1.00 37.25 87 LYS A C 1
ATOM 697 O O . LYS A 1 87 ? -29.871 -18.865 23.293 1.00 37.25 87 LYS A O 1
ATOM 702 N N . THR A 1 88 ? -27.738 -19.533 23.262 1.00 33.84 88 THR A N 1
ATOM 703 C CA . THR A 1 88 ? -27.211 -18.478 24.108 1.00 33.84 88 THR A CA 1
ATOM 704 C C . THR A 1 88 ? -27.204 -17.241 23.223 1.00 33.84 88 THR A C 1
ATOM 706 O O . THR A 1 88 ? -26.238 -16.960 22.517 1.00 33.84 88 THR A O 1
ATOM 709 N N . GLU A 1 89 ? -28.339 -16.539 23.190 1.00 37.84 89 GLU A N 1
ATOM 710 C CA . GLU A 1 89 ? -28.379 -15.141 22.805 1.00 37.84 89 GLU A CA 1
ATOM 711 C C . GLU A 1 89 ? -27.394 -14.444 23.736 1.00 37.84 89 GLU A C 1
ATOM 713 O O . GLU A 1 89 ? -27.663 -14.200 24.912 1.00 37.84 89 GLU A O 1
ATOM 718 N N . ILE A 1 90 ? -26.188 -14.216 23.216 1.00 42.16 90 ILE A N 1
ATOM 719 C CA . ILE A 1 90 ? -25.247 -13.281 23.806 1.00 42.16 90 ILE A CA 1
ATOM 720 C C . ILE A 1 90 ? -26.053 -11.984 23.902 1.00 42.16 90 ILE A C 1
ATOM 722 O O . ILE A 1 90 ? -26.526 -11.516 22.859 1.00 42.16 90 ILE A O 1
ATOM 726 N N . PRO A 1 91 ? -26.286 -11.438 25.109 1.00 38.56 91 PRO A N 1
ATOM 727 C CA . PRO A 1 91 ? -27.033 -10.199 25.234 1.00 38.56 91 PRO A CA 1
ATOM 728 C C . PRO A 1 91 ? -26.376 -9.179 24.300 1.00 38.56 91 PRO A C 1
ATOM 730 O O . PRO A 1 91 ? -25.140 -9.132 24.264 1.00 38.56 91 PRO A O 1
ATOM 733 N N . PRO A 1 92 ? -27.148 -8.418 23.503 1.00 49.78 92 PRO A N 1
ATOM 734 C CA . PRO A 1 92 ? -26.571 -7.447 22.593 1.00 49.78 92 PRO A CA 1
ATOM 735 C C . PRO A 1 92 ? -25.723 -6.504 23.437 1.00 49.78 92 PRO A C 1
ATOM 737 O O . PRO A 1 92 ? -26.247 -5.735 24.242 1.00 49.78 92 PRO A O 1
ATOM 740 N N . VAL A 1 93 ? -24.400 -6.614 23.307 1.00 56.22 93 VAL A N 1
ATOM 741 C CA . VAL A 1 93 ? -23.498 -5.616 23.864 1.00 56.22 93 VAL A CA 1
ATOM 742 C C . VAL A 1 93 ? -23.944 -4.318 23.217 1.00 56.22 93 VAL A C 1
ATOM 744 O O . VAL A 1 93 ? -23.955 -4.216 21.987 1.00 56.22 93 VAL A O 1
ATOM 747 N N . ASP A 1 94 ? -24.406 -3.370 24.028 1.00 66.75 94 ASP A N 1
ATOM 748 C CA . ASP A 1 94 ? -24.788 -2.052 23.550 1.00 66.75 94 ASP A CA 1
ATOM 749 C C . ASP A 1 94 ? -23.535 -1.360 22.998 1.00 66.75 94 ASP A C 1
ATOM 751 O O . ASP A 1 94 ? -22.792 -0.657 23.687 1.00 66.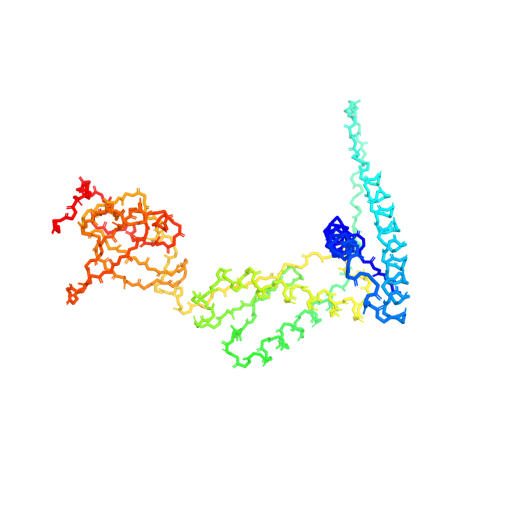75 94 ASP A O 1
ATOM 755 N N . ASN A 1 95 ? -23.283 -1.607 21.714 1.00 80.81 95 ASN A N 1
ATOM 756 C CA . ASN A 1 95 ? -22.130 -1.110 20.985 1.00 80.81 95 ASN A CA 1
ATOM 757 C C . ASN A 1 95 ? -22.274 0.377 20.654 1.00 80.81 95 ASN A C 1
ATOM 759 O O . ASN A 1 95 ? -21.388 0.936 20.011 1.00 80.81 95 ASN A O 1
ATOM 763 N N . THR A 1 96 ? -23.349 1.047 21.085 1.00 87.00 96 THR A N 1
ATOM 764 C CA . THR A 1 96 ? -23.579 2.470 20.809 1.00 87.00 96 THR A CA 1
ATOM 765 C C . THR A 1 96 ? -22.400 3.315 21.287 1.00 87.00 96 THR A C 1
ATOM 767 O O . THR A 1 96 ? -21.895 4.148 20.532 1.00 87.00 96 THR A O 1
ATOM 770 N N . LYS A 1 97 ? -21.869 3.024 22.484 1.00 90.12 97 LYS A N 1
ATOM 771 C CA . LYS A 1 97 ? -20.679 3.700 23.034 1.00 90.12 97 LYS A CA 1
ATOM 772 C C . LYS A 1 97 ? -19.428 3.480 22.181 1.00 90.12 97 LYS A C 1
ATOM 774 O O . LYS A 1 97 ? -18.659 4.419 21.958 1.00 90.12 97 LYS A O 1
ATOM 779 N N . LEU A 1 98 ? -19.224 2.252 21.702 1.00 92.12 98 LEU A N 1
ATOM 780 C CA . LEU A 1 98 ? -18.100 1.900 20.836 1.00 92.12 98 LEU A CA 1
ATOM 781 C C . LEU A 1 98 ? -18.209 2.619 19.488 1.00 92.12 98 LEU A C 1
ATOM 783 O O . LEU A 1 98 ? -17.249 3.248 19.050 1.00 92.12 98 LEU A O 1
ATOM 787 N N . ILE A 1 99 ? -19.385 2.578 18.866 1.00 92.81 99 ILE A N 1
ATOM 788 C CA . ILE A 1 99 ? -19.671 3.202 17.572 1.00 92.81 99 ILE A CA 1
ATOM 789 C C . ILE A 1 99 ? -19.455 4.718 17.645 1.00 92.81 99 ILE A C 1
ATOM 791 O O . ILE A 1 99 ? -18.812 5.299 16.769 1.00 92.81 99 ILE A O 1
ATOM 795 N N . GLU A 1 100 ? -19.957 5.376 18.690 1.00 93.81 100 GLU A N 1
ATOM 796 C CA . GLU A 1 100 ? -19.776 6.817 18.889 1.00 93.81 100 GLU A CA 1
ATOM 797 C C . GLU A 1 100 ? -18.299 7.186 19.091 1.00 93.81 100 GLU A C 1
ATOM 799 O O . GLU A 1 100 ? -17.790 8.144 18.494 1.00 93.81 100 GLU A O 1
ATOM 804 N N . PHE A 1 101 ? -17.577 6.388 19.881 1.00 94.50 101 PHE A N 1
ATOM 805 C CA . PHE A 1 101 ? -16.136 6.537 20.035 1.00 94.50 101 PHE A CA 1
ATOM 806 C C . PHE A 1 101 ? -15.395 6.369 18.703 1.00 94.50 101 PHE A C 1
ATOM 808 O O . PHE A 1 101 ? -14.575 7.219 18.368 1.00 94.50 101 PHE A O 1
ATOM 815 N N . GLN A 1 102 ? -15.693 5.321 17.932 1.00 95.44 102 GLN A N 1
ATOM 816 C CA . GLN A 1 102 ? -15.053 5.037 16.646 1.00 95.44 102 GLN A CA 1
ATOM 817 C C . GLN A 1 102 ? -15.267 6.171 15.640 1.00 95.44 102 GLN A C 1
ATOM 819 O O . GLN A 1 102 ? -14.307 6.588 14.990 1.00 95.44 102 GLN A O 1
ATOM 824 N N . LYS A 1 103 ? -16.489 6.721 15.559 1.00 95.06 103 LYS A N 1
ATOM 825 C CA . LYS A 1 103 ? -16.792 7.908 14.741 1.00 95.06 103 LYS A CA 1
ATOM 826 C C . LYS A 1 103 ? -15.909 9.084 15.151 1.00 95.06 103 LYS A C 1
ATOM 828 O O . LYS A 1 103 ? -15.135 9.581 14.335 1.00 95.06 103 LYS A 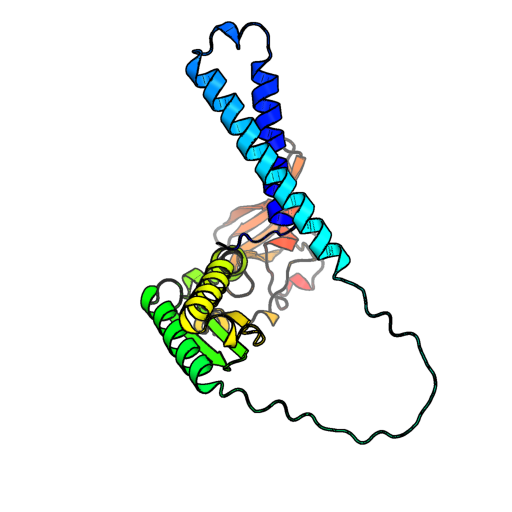O 1
ATOM 833 N N . THR A 1 104 ? -15.941 9.445 16.435 1.00 94.31 104 THR A N 1
ATOM 834 C CA . THR A 1 104 ? -15.193 10.586 16.990 1.00 94.31 104 THR A CA 1
ATOM 835 C C . THR A 1 104 ? -13.681 10.439 16.800 1.00 94.31 104 THR A C 1
ATOM 837 O O . THR A 1 104 ? -12.996 11.383 16.404 1.00 94.31 104 THR A O 1
ATOM 840 N N . TRP A 1 105 ? -13.146 9.246 17.066 1.00 96.12 105 TRP A N 1
ATOM 841 C CA . TRP A 1 105 ? -11.730 8.940 16.894 1.00 96.12 105 TRP A CA 1
ATOM 842 C C . TRP A 1 105 ? -11.321 9.026 15.420 1.00 96.12 105 TRP A C 1
ATOM 844 O O . TRP A 1 105 ? -10.331 9.686 15.103 1.00 96.12 105 TRP A O 1
ATOM 854 N N . SER A 1 106 ? -12.108 8.435 14.512 1.00 94.50 106 SER A N 1
ATOM 855 C CA . SER A 1 106 ? -11.816 8.473 13.076 1.00 94.50 106 SER A CA 1
ATOM 856 C C . SER A 1 106 ? -11.830 9.902 12.521 1.00 94.50 106 SER A C 1
ATOM 858 O O . SER A 1 106 ? -10.920 10.279 11.784 1.00 94.50 106 SER A O 1
ATOM 860 N N . ASP A 1 107 ? -12.781 10.734 12.952 1.00 91.94 107 ASP A N 1
ATOM 861 C CA . ASP A 1 107 ? -12.865 12.143 12.561 1.00 91.94 107 ASP A CA 1
ATOM 862 C C . ASP A 1 107 ? -11.667 12.949 13.065 1.00 91.94 107 ASP A C 1
ATOM 864 O O . ASP A 1 107 ? -11.141 13.802 12.348 1.00 91.94 107 ASP A O 1
ATOM 868 N N . SER A 1 108 ? -11.212 12.680 14.292 1.00 93.69 108 SER A N 1
ATOM 869 C CA . SER A 1 108 ? -10.015 13.310 14.858 1.00 93.69 108 SER A CA 1
ATOM 870 C C . SER A 1 108 ? -8.767 12.983 14.032 1.00 93.69 108 SER A C 1
ATOM 872 O O . SER A 1 108 ? -8.001 13.883 13.675 1.00 93.69 108 SER A O 1
ATOM 874 N N . VAL A 1 109 ? -8.608 11.713 13.640 1.00 91.88 109 VAL A N 1
ATOM 875 C CA . VAL A 1 109 ? -7.516 11.274 12.762 1.00 91.88 109 VAL A CA 1
ATOM 876 C C . VAL A 1 109 ? -7.554 12.031 11.433 1.00 91.88 109 VAL A C 1
ATOM 878 O O . VAL A 1 109 ? -6.556 12.647 11.057 1.00 91.88 109 VAL A O 1
ATOM 881 N N . VAL A 1 110 ? -8.700 12.064 10.745 1.00 90.75 110 VAL A N 1
ATOM 882 C CA . VAL A 1 110 ? -8.842 12.781 9.463 1.00 90.75 110 VAL A CA 1
ATOM 883 C C . VAL A 1 110 ? -8.506 14.271 9.621 1.00 90.75 110 VAL A C 1
ATOM 885 O O . VAL A 1 110 ? -7.713 14.820 8.850 1.00 90.75 110 VAL A O 1
ATOM 888 N N . LYS A 1 111 ? -9.045 14.931 10.654 1.00 89.12 111 LYS A N 1
ATOM 889 C CA . LYS A 1 111 ? -8.820 16.364 10.914 1.00 89.12 111 LYS A CA 1
ATOM 890 C C . LYS A 1 111 ? -7.355 16.690 11.198 1.00 89.12 111 LYS A C 1
ATOM 892 O O . LYS A 1 111 ? -6.870 17.720 10.728 1.00 89.12 111 LYS A O 1
ATOM 897 N N . SER A 1 112 ? -6.637 15.823 11.916 1.00 90.19 112 SER A N 1
ATOM 898 C CA . SER A 1 112 ? -5.222 16.043 12.255 1.00 90.19 112 SER A CA 1
ATOM 899 C C . SER A 1 112 ? -4.319 16.157 11.021 1.00 90.19 112 SER A C 1
ATOM 901 O O . SER A 1 112 ? -3.372 16.944 11.013 1.00 90.19 112 SER A O 1
ATOM 903 N N . TRP A 1 113 ? -4.663 15.452 9.940 1.00 90.12 113 TRP A N 1
ATOM 904 C CA . TRP A 1 113 ? -3.900 15.467 8.694 1.00 90.12 113 TRP A CA 1
ATOM 905 C C . TRP A 1 113 ? -4.210 16.637 7.772 1.00 90.12 113 TRP A C 1
ATOM 907 O O . TRP A 1 113 ? -3.418 16.904 6.864 1.00 90.12 113 TRP A O 1
ATOM 917 N N . LYS A 1 114 ? -5.337 17.333 7.971 1.00 89.62 114 LYS A N 1
ATOM 918 C CA . LYS A 1 114 ? -5.765 18.464 7.127 1.00 89.62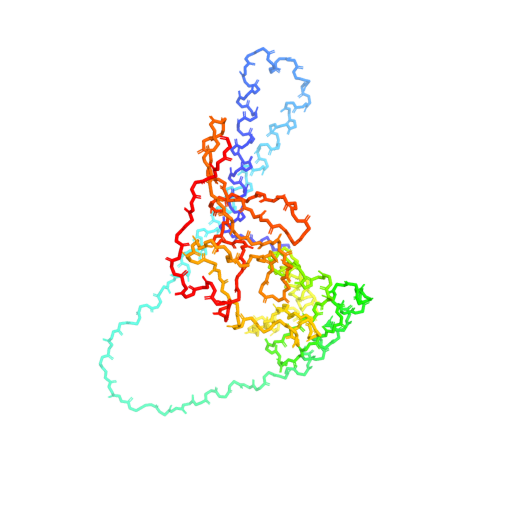 114 LYS A CA 1
ATOM 919 C C . LYS A 1 114 ? -5.715 18.134 5.624 1.00 89.62 114 LYS A C 1
ATOM 921 O O . LYS A 1 114 ? -5.289 18.956 4.818 1.00 89.62 114 LYS A O 1
ATOM 926 N N . GLY A 1 115 ? -6.06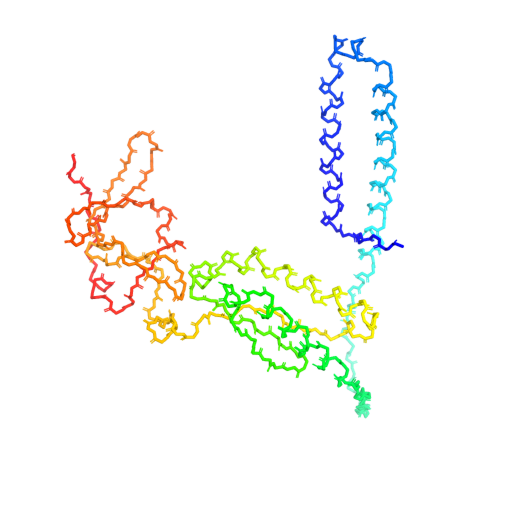1 16.899 5.258 1.00 83.81 115 GLY A N 1
ATOM 927 C CA . GLY A 1 115 ? -6.058 16.415 3.875 1.00 83.81 115 GLY A CA 1
ATOM 928 C C . GLY A 1 115 ? -4.685 16.102 3.262 1.00 83.81 115 GLY A C 1
ATOM 929 O O . GLY A 1 115 ? -4.624 15.688 2.107 1.00 83.81 115 GLY A O 1
ATOM 930 N N . LYS A 1 116 ? -3.573 16.258 3.997 1.00 88.88 116 LYS A N 1
ATOM 931 C CA . LYS A 1 116 ? -2.221 16.009 3.457 1.00 88.88 116 LYS A CA 1
ATOM 932 C C . LYS A 1 116 ? -1.920 14.524 3.244 1.00 88.88 116 LYS A C 1
ATOM 934 O O . LYS A 1 116 ? -1.301 14.158 2.249 1.00 88.88 116 LYS A O 1
ATOM 939 N N . PHE A 1 117 ? -2.362 13.674 4.168 1.00 92.69 117 PHE A N 1
ATOM 940 C CA . PHE A 1 117 ? -2.083 12.234 4.150 1.00 92.69 117 PHE A CA 1
ATOM 941 C C . PHE A 1 117 ? -3.366 11.404 4.145 1.00 92.69 117 PHE A C 1
ATOM 943 O O . PHE A 1 117 ? -3.561 10.603 3.240 1.00 92.69 117 PHE A O 1
ATOM 950 N N . ILE A 1 118 ? -4.267 11.646 5.101 1.00 93.56 118 ILE A N 1
ATOM 951 C CA . ILE A 1 118 ? -5.629 11.095 5.131 1.00 93.56 118 ILE A CA 1
ATOM 952 C C . ILE A 1 118 ? -6.611 12.215 4.783 1.00 93.56 118 ILE A C 1
ATOM 954 O O . ILE A 1 118 ? -6.500 13.320 5.320 1.00 93.56 118 ILE A O 1
ATOM 958 N N . ILE A 1 119 ? -7.561 11.926 3.892 1.00 94.38 119 ILE A N 1
ATOM 959 C CA . ILE A 1 119 ? -8.558 12.897 3.413 1.00 94.38 119 ILE A CA 1
ATOM 960 C C . ILE A 1 119 ? -9.979 12.599 3.897 1.00 94.38 119 ILE A C 1
ATOM 962 O O . ILE A 1 119 ? -10.780 13.520 4.016 1.00 94.38 119 ILE A O 1
ATOM 966 N N . ALA A 1 120 ? -10.296 11.336 4.189 1.00 94.62 120 ALA A N 1
ATOM 967 C CA . ALA A 1 120 ? -11.617 10.919 4.648 1.00 94.62 120 ALA A CA 1
ATOM 968 C C . ALA A 1 120 ? -11.549 9.573 5.381 1.00 94.62 120 ALA A C 1
ATOM 970 O O . ALA A 1 120 ? -10.571 8.832 5.253 1.00 94.62 120 ALA A O 1
ATOM 971 N N . SER A 1 121 ? -12.611 9.237 6.110 1.00 95.50 121 SER A N 1
ATOM 972 C CA . SER A 1 121 ? -12.851 7.900 6.652 1.00 95.50 121 SER A CA 1
ATOM 973 C C . SER A 1 121 ? -14.099 7.281 6.006 1.00 95.50 121 SER A C 1
ATOM 975 O O . SER A 1 121 ? -15.044 7.973 5.628 1.00 95.50 121 SER A O 1
ATOM 977 N N . LYS A 1 122 ? -14.098 5.957 5.848 1.00 94.62 122 LYS A N 1
ATOM 978 C CA . LYS A 1 122 ? -15.252 5.146 5.452 1.00 94.62 122 LYS A CA 1
ATOM 979 C C . LYS A 1 122 ? -15.491 4.121 6.549 1.00 94.62 122 LYS A C 1
ATOM 981 O O . LYS A 1 122 ? -14.587 3.368 6.901 1.00 94.62 122 LYS A O 1
ATOM 986 N N . LEU A 1 123 ? -16.701 4.117 7.094 1.00 92.94 123 LEU A N 1
ATOM 987 C CA . LEU A 1 123 ? -17.023 3.398 8.319 1.00 92.94 123 LEU A CA 1
ATOM 988 C C . LEU A 1 123 ? -18.055 2.304 8.031 1.00 92.94 123 LEU A C 1
ATOM 990 O O . LEU A 1 123 ? -19.084 2.572 7.417 1.00 92.94 123 LEU A O 1
ATOM 994 N N . SER A 1 124 ? -17.777 1.089 8.495 1.00 91.88 124 SER A N 1
ATOM 995 C CA . SER A 1 124 ? -18.718 -0.034 8.565 1.00 91.88 124 SER A CA 1
ATOM 996 C C . SER A 1 124 ? -18.651 -0.571 9.989 1.00 91.88 124 SER A C 1
ATOM 998 O O . SER A 1 124 ? -17.936 -1.528 10.271 1.00 91.88 124 SER A O 1
ATOM 1000 N N . LEU A 1 125 ? -19.270 0.163 10.912 1.00 88.00 125 LEU A N 1
ATOM 1001 C CA . LEU A 1 125 ? -19.069 -0.010 12.351 1.00 88.00 125 LEU A CA 1
ATOM 1002 C C . LEU A 1 125 ? -19.951 -1.127 12.922 1.00 88.00 125 LEU A C 1
ATOM 1004 O O . LEU A 1 125 ? -21.069 -1.301 12.437 1.00 88.00 125 LEU A O 1
ATOM 1008 N N . PRO A 1 126 ? -19.489 -1.818 13.981 1.00 89.62 126 PRO A N 1
ATOM 1009 C CA . PRO A 1 126 ? -18.229 -1.604 14.715 1.00 89.62 126 PRO A CA 1
ATOM 1010 C C . PRO A 1 126 ? -16.993 -2.281 14.094 1.00 89.62 126 PRO A C 1
ATOM 1012 O O . PRO A 1 126 ? -15.890 -2.184 14.643 1.00 89.62 126 PRO A O 1
ATOM 1015 N N . ASP A 1 127 ? -17.167 -2.947 12.956 1.00 88.44 127 ASP A N 1
ATOM 1016 C CA . ASP A 1 127 ? -16.210 -3.927 12.448 1.00 88.44 127 ASP A CA 1
ATOM 1017 C C . ASP A 1 127 ? -15.060 -3.318 11.652 1.00 88.44 127 ASP A C 1
ATOM 1019 O O . ASP A 1 127 ? -13.958 -3.856 11.662 1.00 88.44 127 ASP A O 1
ATOM 1023 N N . THR A 1 128 ? -15.280 -2.224 10.920 1.00 93.06 128 THR A N 1
ATOM 1024 C CA . THR A 1 128 ? -14.279 -1.683 9.989 1.00 93.06 128 THR A CA 1
ATOM 1025 C C . THR A 1 128 ? -14.236 -0.158 9.963 1.00 93.06 128 THR A C 1
ATOM 1027 O O . THR A 1 128 ? -15.254 0.519 9.801 1.00 93.06 128 THR A O 1
ATOM 1030 N N . ILE A 1 129 ? -13.016 0.377 10.031 1.00 96.19 129 ILE A N 1
ATOM 1031 C CA . ILE A 1 129 ? -12.678 1.782 9.796 1.00 96.19 129 ILE A CA 1
ATOM 1032 C C . ILE A 1 129 ? -11.630 1.827 8.683 1.00 96.19 129 ILE A C 1
ATOM 1034 O O . ILE A 1 129 ? -10.511 1.349 8.843 1.00 96.19 129 ILE A O 1
ATOM 1038 N N . SER A 1 130 ? -11.966 2.424 7.548 1.00 96.25 130 SER A N 1
ATOM 1039 C CA . SER A 1 130 ? -11.027 2.599 6.440 1.00 96.25 130 SER A CA 1
ATOM 1040 C C . SER A 1 130 ? -10.671 4.069 6.270 1.00 96.25 130 SER A C 1
ATOM 1042 O O . SER A 1 130 ? -11.567 4.907 6.218 1.00 96.25 130 SER A O 1
ATOM 1044 N N . PHE A 1 131 ? -9.388 4.395 6.131 1.00 97.00 131 PHE A N 1
ATOM 1045 C CA . PHE A 1 131 ? -8.944 5.763 5.854 1.00 97.00 131 PHE A CA 1
ATOM 1046 C C . PHE A 1 131 ? -8.554 5.931 4.389 1.00 97.00 131 PHE A C 1
ATOM 1048 O O . PHE A 1 131 ? -7.696 5.214 3.877 1.00 97.00 131 PHE A O 1
ATOM 1055 N N . GLU A 1 132 ? -9.183 6.893 3.717 1.00 95.25 132 GLU A N 1
ATOM 1056 C CA . GLU A 1 132 ? -8.844 7.264 2.348 1.00 95.25 132 GLU A CA 1
ATOM 1057 C C . GLU A 1 132 ? -7.592 8.138 2.340 1.00 95.25 132 GLU A C 1
ATOM 1059 O O . GLU A 1 132 ? -7.552 9.197 2.978 1.00 95.25 132 GLU A O 1
ATOM 1064 N N . LEU A 1 133 ? -6.569 7.681 1.618 1.00 94.94 133 LEU A N 1
ATOM 1065 C CA . LEU A 1 133 ? -5.311 8.401 1.472 1.00 94.94 133 LEU A CA 1
ATOM 1066 C C . LEU A 1 133 ? -5.426 9.555 0.463 1.00 94.94 133 LEU A C 1
ATOM 1068 O O . LEU A 1 133 ? -6.223 9.535 -0.481 1.00 94.94 133 LEU A O 1
ATOM 1072 N N . SER A 1 134 ? -4.581 10.570 0.635 1.00 93.94 134 SER A N 1
ATOM 1073 C CA . SER A 1 134 ? -4.374 11.626 -0.358 1.00 93.94 134 SER A CA 1
ATOM 1074 C C . SER A 1 134 ? -3.766 11.055 -1.646 1.00 93.94 134 SER A C 1
ATOM 1076 O O . SER A 1 134 ? -3.276 9.919 -1.679 1.00 93.94 134 SER A O 1
ATOM 1078 N N . LYS A 1 135 ? -3.782 11.837 -2.733 1.00 90.44 135 LYS A N 1
ATOM 1079 C CA . LYS A 1 135 ? -3.183 11.424 -4.015 1.00 90.44 135 LYS A CA 1
ATOM 1080 C C . LYS A 1 135 ? -1.711 11.052 -3.854 1.00 90.44 135 LYS A C 1
ATOM 1082 O O . LYS A 1 135 ? -1.298 9.993 -4.315 1.00 90.44 135 LYS A O 1
ATOM 1087 N N . ASP A 1 136 ? -0.943 11.882 -3.155 1.00 89.25 136 ASP A N 1
ATOM 1088 C CA . ASP A 1 136 ? 0.487 11.644 -2.968 1.00 89.25 136 ASP A CA 1
ATOM 1089 C C . ASP A 1 136 ? 0.756 10.475 -2.018 1.00 89.25 136 ASP A C 1
ATOM 1091 O O . ASP A 1 136 ? 1.580 9.619 -2.328 1.00 89.25 136 ASP A O 1
ATOM 1095 N N . ALA A 1 137 ? -0.011 10.341 -0.932 1.00 89.19 137 ALA A N 1
ATOM 1096 C CA . ALA A 1 137 ? 0.097 9.178 -0.051 1.00 89.19 137 ALA A CA 1
ATOM 1097 C C . ALA A 1 137 ? -0.291 7.863 -0.760 1.00 89.19 137 ALA A C 1
ATOM 1099 O O . ALA A 1 137 ? 0.263 6.801 -0.472 1.00 89.19 137 ALA A O 1
ATOM 1100 N N . THR A 1 138 ? -1.195 7.912 -1.740 1.00 89.69 138 THR A N 1
ATOM 1101 C CA . THR A 1 138 ? -1.575 6.737 -2.540 1.00 89.69 138 THR A CA 1
ATOM 1102 C C . THR A 1 138 ? -0.443 6.265 -3.464 1.00 89.69 138 THR A C 1
ATOM 1104 O O . THR A 1 138 ? -0.358 5.073 -3.753 1.00 89.69 138 THR A O 1
ATOM 1107 N N . LYS A 1 139 ? 0.484 7.137 -3.886 1.00 84.50 139 LYS A N 1
ATOM 1108 C CA . LYS A 1 139 ? 1.665 6.737 -4.686 1.00 84.50 139 LYS A CA 1
ATOM 1109 C C . LYS A 1 139 ? 2.649 5.857 -3.906 1.00 84.50 139 LYS A C 1
ATOM 1111 O O . LYS A 1 139 ? 3.338 5.037 -4.506 1.00 84.50 139 LYS A O 1
ATOM 1116 N N . SER A 1 140 ? 2.624 5.932 -2.579 1.00 85.06 140 SER A N 1
ATOM 1117 C CA . SER A 1 140 ? 3.420 5.082 -1.683 1.00 85.06 140 SER A CA 1
ATOM 1118 C C . SER A 1 140 ? 2.541 4.130 -0.870 1.00 85.06 140 SER A C 1
ATOM 1120 O O . SER A 1 140 ? 2.839 3.843 0.286 1.00 85.06 140 SER A O 1
ATOM 1122 N N . PHE A 1 141 ? 1.434 3.645 -1.450 1.00 86.06 141 PHE A N 1
ATOM 1123 C CA . PHE A 1 141 ? 0.410 2.883 -0.724 1.00 86.06 141 PHE A CA 1
ATOM 1124 C C . PHE A 1 141 ? 0.972 1.695 0.070 1.00 86.06 141 PHE A C 1
ATOM 1126 O O . PHE A 1 141 ? 0.659 1.549 1.248 1.00 86.06 141 PHE A O 1
ATOM 1133 N N . ASN A 1 142 ? 1.815 0.863 -0.552 1.00 82.44 142 ASN A N 1
ATOM 1134 C CA . ASN A 1 142 ? 2.362 -0.335 0.093 1.00 82.44 142 ASN A CA 1
ATOM 1135 C C . ASN A 1 142 ? 3.293 0.022 1.263 1.00 82.44 142 ASN A C 1
ATOM 1137 O O . ASN A 1 142 ? 3.144 -0.539 2.348 1.00 82.44 142 ASN A O 1
ATOM 1141 N N . SER A 1 143 ? 4.187 0.997 1.076 1.00 82.06 143 SER A N 1
ATOM 1142 C CA . SER A 1 143 ? 5.055 1.507 2.145 1.00 82.06 143 SER A CA 1
ATOM 1143 C C . SER A 1 143 ? 4.229 2.099 3.282 1.00 82.06 143 SER A C 1
ATOM 1145 O O . SER A 1 143 ? 4.408 1.723 4.433 1.00 82.06 143 SER A O 1
ATOM 1147 N N . ASN A 1 144 ? 3.224 2.921 2.969 1.00 86.25 144 ASN A N 1
ATOM 1148 C CA . ASN A 1 144 ? 2.325 3.490 3.972 1.00 86.25 144 ASN A CA 1
ATOM 1149 C C . ASN A 1 144 ? 1.563 2.402 4.740 1.00 86.25 144 ASN A C 1
ATOM 1151 O O . ASN A 1 144 ? 1.443 2.485 5.962 1.00 86.25 144 ASN A O 1
ATOM 1155 N N . LYS A 1 145 ? 1.096 1.349 4.062 1.00 86.38 145 LYS A N 1
ATOM 1156 C CA . LYS A 1 145 ? 0.447 0.202 4.709 1.00 86.38 145 LYS A CA 1
ATOM 1157 C C . LYS A 1 145 ? 1.397 -0.552 5.647 1.00 86.38 145 LYS A C 1
ATOM 1159 O O . LYS A 1 145 ? 0.966 -0.985 6.709 1.00 86.38 145 LYS A O 1
ATOM 1164 N N . SER A 1 146 ? 2.672 -0.681 5.295 1.00 79.75 146 SER A N 1
ATOM 1165 C CA . SER A 1 146 ? 3.672 -1.347 6.137 1.00 79.75 146 SER A CA 1
ATOM 1166 C C . SER A 1 146 ? 4.136 -0.480 7.314 1.00 79.75 146 SER A C 1
ATOM 1168 O O . SER A 1 146 ? 4.280 -0.967 8.431 1.00 79.75 146 SER A O 1
ATOM 1170 N N . GLU A 1 147 ? 4.367 0.809 7.075 1.00 84.81 147 GLU A N 1
ATOM 1171 C CA . GLU A 1 147 ? 5.076 1.697 8.003 1.00 84.81 147 GLU A CA 1
ATOM 1172 C C . GLU A 1 147 ? 4.125 2.559 8.838 1.00 84.81 147 GLU A C 1
ATOM 1174 O O . GLU A 1 147 ? 4.318 2.727 10.040 1.00 84.81 147 GLU A O 1
ATOM 1179 N N . SER A 1 148 ? 3.067 3.091 8.220 1.00 89.44 148 SER A N 1
ATOM 1180 C CA . SER A 1 148 ? 2.162 4.051 8.863 1.00 89.44 148 SER A CA 1
ATOM 1181 C C . SER A 1 148 ? 0.924 3.394 9.469 1.00 89.44 148 SER A C 1
ATOM 1183 O O . SER A 1 148 ? 0.495 3.798 10.548 1.00 89.44 148 SER A O 1
ATOM 1185 N N . LEU A 1 149 ? 0.337 2.378 8.824 1.00 90.12 149 LEU A N 1
ATOM 1186 C CA . LEU A 1 149 ? -0.879 1.717 9.324 1.00 90.12 149 LEU A CA 1
ATOM 1187 C C . LEU A 1 149 ? -0.743 1.166 10.762 1.00 90.12 149 LEU A C 1
ATOM 1189 O O . LEU A 1 149 ? -1.674 1.367 11.554 1.00 90.12 149 LEU A O 1
ATOM 1193 N N . PRO A 1 150 ? 0.393 0.550 11.164 1.00 93.94 150 PRO A N 1
ATOM 1194 C CA . PRO A 1 150 ? 0.576 0.071 12.536 1.00 93.94 150 PRO A CA 1
ATOM 1195 C C . PRO A 1 150 ? 0.407 1.157 13.605 1.00 93.94 150 PRO A C 1
ATOM 1197 O O . PRO A 1 150 ? -0.108 0.874 14.688 1.00 93.94 150 PRO A O 1
ATOM 1200 N N . MET A 1 151 ? 0.770 2.408 13.299 1.00 93.38 151 MET A N 1
ATOM 1201 C CA . MET A 1 151 ? 0.602 3.537 14.217 1.00 93.38 151 MET A CA 1
ATOM 1202 C C . MET A 1 151 ? -0.878 3.798 14.529 1.00 93.38 151 MET A C 1
ATOM 1204 O O . MET A 1 151 ? -1.231 4.028 15.685 1.00 93.38 151 MET A O 1
ATOM 1208 N N . TYR A 1 152 ? -1.761 3.723 13.530 1.00 90.88 152 TYR A N 1
ATOM 1209 C CA . TYR A 1 152 ? -3.200 3.945 13.719 1.00 90.88 152 TYR A CA 1
ATOM 1210 C C . TYR A 1 152 ? -3.854 2.800 14.480 1.00 90.88 152 TYR A C 1
ATOM 1212 O O . TYR A 1 152 ? -4.670 3.045 15.366 1.00 90.88 152 TYR A O 1
ATOM 1220 N N . LEU A 1 153 ? -3.448 1.560 14.193 1.00 93.00 153 LEU A N 1
ATOM 1221 C CA . LEU A 1 153 ? -3.883 0.385 14.949 1.00 93.00 153 LEU A CA 1
ATOM 1222 C C . LEU A 1 153 ? -3.500 0.505 16.431 1.00 93.00 153 LEU A C 1
ATOM 1224 O O . LEU A 1 153 ? -4.317 0.229 17.309 1.00 93.00 153 LEU A O 1
ATOM 1228 N N . PHE A 1 154 ? -2.273 0.945 16.716 1.00 92.50 154 PHE A N 1
ATOM 1229 C CA . PHE A 1 154 ? -1.799 1.170 18.081 1.00 92.50 154 PHE A CA 1
ATOM 1230 C C . PHE A 1 154 ? -2.539 2.324 18.770 1.00 92.50 154 PHE A C 1
ATOM 1232 O O . PHE A 1 154 ? -3.020 2.166 19.893 1.00 92.50 154 PHE A O 1
ATOM 1239 N N . SER A 1 155 ? -2.682 3.465 18.086 1.00 92.81 155 SER A N 1
ATOM 1240 C CA . SER A 1 155 ? -3.408 4.634 18.594 1.00 92.81 155 SER A CA 1
ATOM 1241 C C . SER A 1 155 ? -4.858 4.291 18.937 1.00 92.81 155 SER A C 1
ATOM 1243 O O . SER A 1 155 ? -5.299 4.587 20.045 1.00 92.81 155 SER A O 1
ATOM 1245 N N . TYR A 1 156 ? -5.565 3.593 18.045 1.00 94.06 156 TYR A N 1
ATOM 1246 C CA . TYR A 1 156 ? -6.939 3.153 18.271 1.00 94.06 156 TYR A CA 1
ATOM 1247 C C . TYR A 1 156 ? -7.066 2.279 19.518 1.00 94.06 156 TYR A C 1
ATOM 1249 O O . TYR A 1 156 ? -7.868 2.578 20.400 1.00 94.06 156 TYR A O 1
ATOM 1257 N N . LYS A 1 157 ? -6.239 1.228 19.623 1.00 93.50 157 LYS A N 1
ATOM 1258 C CA . LYS A 1 157 ? -6.270 0.296 20.760 1.00 93.50 157 LYS A CA 1
ATOM 1259 C C . LYS A 1 157 ? -6.007 1.009 22.084 1.00 93.50 157 LYS A C 1
ATOM 1261 O O . LYS A 1 157 ? -6.706 0.752 23.061 1.00 93.50 157 LYS A O 1
ATOM 1266 N N . ASN A 1 158 ? -5.049 1.933 22.113 1.00 92.25 158 ASN A N 1
ATOM 1267 C CA . ASN A 1 158 ? -4.761 2.713 23.314 1.00 92.25 158 ASN A CA 1
ATOM 1268 C C . ASN A 1 158 ? -5.901 3.666 23.666 1.00 92.25 158 ASN A C 1
ATOM 1270 O O . ASN A 1 158 ? -6.302 3.726 24.822 1.00 92.25 158 ASN A O 1
ATOM 1274 N N . SER A 1 159 ? -6.451 4.391 22.689 1.00 92.38 159 SER A N 1
ATOM 1275 C CA . SER A 1 159 ? -7.582 5.291 22.921 1.00 92.38 159 SER A CA 1
ATOM 1276 C C . SER A 1 159 ? -8.824 4.537 23.405 1.00 92.38 159 SER A C 1
ATOM 1278 O O . SER A 1 159 ? -9.496 5.010 24.320 1.00 92.38 159 SER A O 1
ATOM 1280 N N . LEU A 1 160 ? -9.093 3.353 22.847 1.00 91.94 160 LEU A N 1
ATOM 1281 C CA . LEU A 1 160 ? -10.200 2.491 23.255 1.00 91.94 160 LEU A CA 1
ATOM 1282 C C . LEU A 1 160 ? -10.007 2.001 24.695 1.00 91.94 160 LEU A C 1
ATOM 1284 O O . LEU A 1 160 ? -10.896 2.172 25.528 1.00 91.94 160 LEU A O 1
ATOM 1288 N N . LYS A 1 161 ? -8.813 1.481 25.010 1.00 91.88 161 LYS A N 1
ATOM 1289 C CA . LYS A 1 161 ? -8.464 0.999 26.351 1.00 91.88 161 LYS A CA 1
ATOM 1290 C C . LYS A 1 161 ? -8.487 2.107 27.402 1.00 91.88 161 LYS A C 1
ATOM 1292 O O . LYS A 1 161 ? -8.950 1.889 28.515 1.00 91.88 161 LYS A O 1
ATOM 1297 N N . ASN A 1 162 ? -8.021 3.304 27.055 1.00 91.44 162 ASN A N 1
ATOM 1298 C CA . ASN A 1 162 ? -8.034 4.447 27.966 1.00 91.44 162 ASN A CA 1
ATOM 1299 C C . ASN A 1 162 ? -9.458 4.908 28.297 1.00 91.44 162 ASN A C 1
ATOM 1301 O O . ASN A 1 162 ? -9.686 5.398 29.398 1.00 91.44 162 ASN A O 1
ATOM 1305 N N . LYS A 1 163 ? -10.405 4.768 27.359 1.00 90.94 163 LYS A N 1
ATOM 1306 C CA . LYS A 1 163 ? -11.788 5.223 27.550 1.00 90.94 163 LYS A CA 1
ATOM 1307 C C . LYS A 1 163 ? -12.689 4.171 28.200 1.00 90.94 163 LYS A C 1
ATOM 1309 O O . LYS A 1 163 ? -13.514 4.532 29.031 1.00 90.94 163 LYS A O 1
ATOM 1314 N N . PHE A 1 164 ? -12.537 2.901 27.828 1.00 90.00 164 PHE A N 1
ATOM 1315 C CA . PHE A 1 164 ? -13.463 1.823 28.210 1.00 90.00 164 PHE A CA 1
ATOM 1316 C C . PHE A 1 164 ? -12.783 0.641 28.920 1.00 90.00 164 PHE A C 1
ATOM 1318 O O . PHE A 1 164 ? -13.399 -0.393 29.168 1.00 90.00 164 PHE A O 1
ATOM 1325 N N . GLY A 1 165 ? -11.491 0.745 29.239 1.00 89.69 165 GLY A N 1
ATOM 1326 C CA . GLY A 1 165 ? -10.744 -0.356 29.838 1.00 89.69 165 GLY A CA 1
ATOM 1327 C C . GLY A 1 165 ? -10.715 -1.576 28.917 1.00 89.69 165 GLY A C 1
ATOM 1328 O O . GLY A 1 165 ? -10.241 -1.501 27.788 1.00 89.69 165 GLY A O 1
ATOM 1329 N N . ASN A 1 166 ? -11.210 -2.709 29.412 1.00 88.25 166 ASN A N 1
ATOM 1330 C CA . ASN A 1 166 ? -11.234 -3.974 28.674 1.00 88.25 166 ASN A CA 1
ATOM 1331 C C . ASN A 1 166 ? -12.626 -4.329 28.114 1.00 88.25 166 ASN A C 1
ATOM 1333 O O . ASN A 1 166 ? -12.779 -5.421 27.571 1.00 88.25 166 ASN A O 1
ATOM 1337 N N . GLU A 1 167 ? -13.619 -3.436 28.243 1.00 86.06 167 GLU A N 1
ATOM 1338 C CA . GLU A 1 167 ? -15.033 -3.679 27.893 1.00 86.06 167 GLU A CA 1
ATOM 1339 C C . GLU A 1 167 ? -15.209 -4.192 26.455 1.00 86.06 167 GLU A C 1
ATOM 1341 O O . GLU A 1 167 ? -15.963 -5.129 26.218 1.00 86.06 167 GLU A O 1
ATOM 1346 N N . PHE A 1 168 ? -14.447 -3.642 25.504 1.00 86.06 168 PHE A N 1
ATOM 1347 C CA . PHE A 1 168 ? -14.564 -3.963 24.076 1.00 86.06 168 PHE A CA 1
ATOM 1348 C C . PHE A 1 168 ? -13.408 -4.814 23.526 1.00 86.06 168 PHE A C 1
ATOM 1350 O O . PHE A 1 168 ? -13.220 -4.884 22.314 1.00 86.06 168 PHE A O 1
ATOM 1357 N N . ASN A 1 169 ? -12.621 -5.479 24.382 1.00 80.69 169 ASN A N 1
ATOM 1358 C CA . ASN A 1 169 ? -11.463 -6.269 23.933 1.00 80.69 169 ASN A CA 1
ATOM 1359 C C . ASN A 1 169 ? -11.834 -7.469 23.042 1.00 80.69 169 ASN A C 1
ATOM 1361 O O . ASN A 1 169 ? -10.987 -7.943 22.286 1.00 80.69 169 ASN A O 1
ATOM 1365 N N . SER A 1 170 ? -13.069 -7.968 23.140 1.00 81.19 170 SER A N 1
ATOM 1366 C CA . SER A 1 170 ? -13.588 -9.062 22.310 1.00 81.19 170 SER A CA 1
ATOM 1367 C C . SER A 1 170 ? -13.996 -8.618 20.901 1.00 81.19 170 SER A C 1
ATOM 1369 O O . SER A 1 170 ? -14.157 -9.469 20.029 1.00 81.19 170 SER A O 1
ATOM 1371 N N . ILE A 1 171 ? -14.146 -7.311 20.654 1.00 82.81 171 ILE A N 1
ATOM 1372 C CA . ILE A 1 171 ? -14.580 -6.780 19.358 1.00 82.81 171 ILE A CA 1
ATOM 1373 C C . ILE A 1 171 ? -13.353 -6.471 18.500 1.00 82.81 171 ILE A C 1
ATOM 1375 O O . ILE A 1 171 ? -12.578 -5.549 18.766 1.00 82.81 171 ILE A O 1
ATOM 1379 N N . ALA A 1 172 ? -13.182 -7.246 17.432 1.00 87.38 172 ALA A N 1
ATOM 1380 C CA . ALA A 1 172 ? -12.077 -7.091 16.497 1.00 87.38 172 ALA A CA 1
ATOM 1381 C C . ALA A 1 172 ? -12.403 -6.048 15.413 1.00 87.38 172 ALA A C 1
ATOM 1383 O O . ALA A 1 172 ? -12.860 -6.386 14.326 1.00 87.38 172 ALA A O 1
ATOM 1384 N N . THR A 1 173 ? -12.128 -4.770 15.685 1.00 89.31 173 THR A N 1
ATOM 1385 C CA . THR A 1 173 ? -12.222 -3.717 14.660 1.00 89.31 173 THR A CA 1
ATOM 1386 C C . THR A 1 173 ? -11.029 -3.769 13.703 1.00 89.31 173 THR A C 1
ATOM 1388 O O . THR A 1 173 ? -9.875 -3.616 14.113 1.00 89.31 173 THR A O 1
ATOM 1391 N N . THR A 1 174 ? -11.308 -3.912 12.412 1.00 94.50 174 THR A N 1
ATOM 1392 C CA . THR A 1 174 ? -10.335 -3.793 11.324 1.00 94.50 174 THR A CA 1
ATOM 1393 C C . THR A 1 174 ? -10.094 -2.323 10.993 1.00 94.50 174 THR A C 1
ATOM 1395 O O . THR A 1 174 ? -11.037 -1.561 10.777 1.00 94.50 174 THR A O 1
ATOM 1398 N N . ILE A 1 175 ? -8.823 -1.920 10.918 1.00 93.62 175 ILE A N 1
ATOM 1399 C CA . ILE A 1 175 ? -8.415 -0.584 10.467 1.00 93.62 175 ILE A CA 1
ATOM 1400 C C . ILE A 1 175 ? -7.454 -0.744 9.300 1.00 93.62 175 ILE A C 1
ATOM 1402 O O . ILE A 1 175 ? -6.457 -1.453 9.426 1.00 93.62 175 ILE A O 1
ATOM 1406 N N . ASP A 1 176 ? -7.746 -0.088 8.178 1.00 96.50 176 ASP A N 1
ATOM 1407 C CA . ASP A 1 176 ? -6.931 -0.183 6.962 1.00 96.50 176 ASP A CA 1
ATOM 1408 C C . ASP A 1 176 ? -6.933 1.129 6.164 1.00 96.50 176 ASP A C 1
ATOM 1410 O O . ASP A 1 176 ? -7.747 2.031 6.389 1.00 96.50 176 ASP A O 1
ATOM 1414 N N . PHE A 1 177 ? -6.019 1.224 5.205 1.00 94.44 177 PHE A N 1
ATOM 1415 C CA . PHE A 1 177 ? -5.999 2.277 4.202 1.00 94.44 177 PHE A CA 1
ATOM 1416 C C . PHE A 1 177 ? -6.727 1.855 2.937 1.00 94.44 177 PHE A C 1
ATOM 1418 O O . PHE A 1 177 ? -6.648 0.712 2.493 1.00 94.44 177 PHE A O 1
ATOM 1425 N N . ILE A 1 178 ? -7.390 2.825 2.317 1.00 93.38 178 ILE A N 1
ATOM 1426 C CA . ILE A 1 178 ? -7.938 2.708 0.970 1.00 93.38 178 ILE A CA 1
ATOM 1427 C C . ILE A 1 178 ? -7.315 3.792 0.082 1.00 93.38 178 ILE A C 1
ATOM 1429 O O . ILE A 1 178 ? -7.008 4.889 0.563 1.00 93.38 178 ILE A O 1
ATOM 1433 N N . PRO A 1 179 ? -7.064 3.491 -1.202 1.00 90.06 179 PRO A N 1
ATOM 1434 C CA . PRO A 1 179 ? -6.456 4.448 -2.116 1.00 90.06 179 PRO A CA 1
ATOM 1435 C C . PRO A 1 179 ? -7.403 5.613 -2.400 1.00 90.06 179 PRO A C 1
ATOM 1437 O O . PRO A 1 179 ? -8.625 5.493 -2.279 1.00 90.06 179 PRO A O 1
ATOM 1440 N N . ASN A 1 180 ? -6.830 6.728 -2.845 1.00 91.19 180 ASN A N 1
ATOM 1441 C CA . ASN A 1 180 ? -7.600 7.867 -3.317 1.00 91.19 180 ASN A CA 1
ATOM 1442 C C . ASN A 1 180 ? -8.521 7.471 -4.484 1.00 91.19 180 ASN A C 1
ATOM 1444 O O . ASN A 1 180 ? -8.056 6.963 -5.511 1.00 91.19 180 ASN A O 1
ATOM 1448 N N . LYS A 1 181 ? -9.824 7.744 -4.362 1.00 85.88 181 LYS A N 1
ATOM 1449 C CA . LYS A 1 181 ? -10.816 7.327 -5.369 1.00 85.88 181 LYS A CA 1
ATOM 1450 C C . LYS A 1 181 ? -10.611 7.973 -6.736 1.00 85.88 181 LYS A C 1
ATOM 1452 O O . LYS A 1 181 ? -10.972 7.371 -7.743 1.00 85.88 181 LYS A O 1
ATOM 1457 N N . GLU A 1 182 ? -10.050 9.180 -6.803 1.00 83.12 182 GLU A N 1
ATOM 1458 C CA . GLU A 1 182 ? -9.826 9.853 -8.086 1.00 83.12 182 GLU A CA 1
ATOM 1459 C C . GLU A 1 182 ? -8.727 9.174 -8.904 1.00 83.12 182 GLU A C 1
ATOM 1461 O O . GLU A 1 182 ? -8.848 9.094 -10.123 1.00 83.12 182 GLU A O 1
ATOM 1466 N N . LEU A 1 183 ? -7.697 8.626 -8.249 1.00 77.19 183 LEU A N 1
ATOM 1467 C CA . LEU A 1 183 ? -6.647 7.867 -8.935 1.00 77.19 183 LEU A CA 1
ATOM 1468 C C . LEU A 1 183 ? -7.173 6.539 -9.487 1.00 77.19 183 LEU A C 1
ATOM 1470 O O . LEU A 1 183 ? -6.792 6.134 -10.584 1.00 77.19 183 LEU A O 1
ATOM 1474 N N . LEU A 1 184 ? -8.098 5.895 -8.771 1.00 74.12 184 LEU A N 1
ATOM 1475 C CA . LEU A 1 184 ? -8.693 4.631 -9.207 1.00 74.12 184 LEU A CA 1
ATOM 1476 C C . LEU A 1 184 ? -9.522 4.749 -10.490 1.00 74.12 184 LEU A C 1
ATOM 1478 O O . LEU A 1 184 ? -9.572 3.788 -11.252 1.00 74.12 184 LEU A O 1
ATOM 1482 N N . LYS A 1 185 ? -10.142 5.908 -10.763 1.00 70.31 185 LYS A N 1
ATOM 1483 C CA . LYS A 1 185 ? -10.953 6.110 -11.980 1.00 70.31 185 LYS A CA 1
ATOM 1484 C C . LYS A 1 185 ? -10.154 5.889 -13.268 1.00 70.31 185 LYS A C 1
ATOM 1486 O O . LYS A 1 185 ? -10.723 5.444 -14.256 1.00 70.31 185 LYS A O 1
ATOM 1491 N N . ASN A 1 186 ? -8.850 6.163 -13.232 1.00 66.12 186 ASN A N 1
ATOM 1492 C CA . ASN A 1 186 ? -7.973 6.100 -14.402 1.00 66.12 186 ASN A CA 1
ATOM 1493 C C . ASN A 1 186 ? -6.969 4.934 -14.352 1.00 66.12 186 ASN A C 1
ATOM 1495 O O . ASN A 1 186 ? -6.243 4.720 -15.317 1.00 66.12 186 ASN A O 1
ATOM 1499 N N . ASN A 1 187 ? -6.908 4.187 -13.243 1.00 69.50 187 ASN A N 1
ATOM 1500 C CA . ASN A 1 187 ? -5.943 3.108 -13.021 1.00 69.50 187 ASN A CA 1
ATOM 1501 C C . ASN A 1 187 ? -6.620 1.895 -12.373 1.00 69.50 187 ASN A C 1
ATOM 1503 O O . ASN A 1 187 ? -6.392 1.589 -11.203 1.00 69.50 187 ASN A O 1
ATOM 1507 N N . ASN A 1 188 ? -7.442 1.182 -13.147 1.00 74.19 188 ASN A N 1
ATOM 1508 C CA . ASN A 1 188 ? -8.041 -0.076 -12.710 1.00 74.19 188 ASN A CA 1
ATOM 1509 C C . ASN A 1 188 ? -6.943 -1.138 -12.489 1.00 74.19 188 ASN A C 1
ATOM 1511 O O . ASN A 1 188 ? -6.315 -1.545 -13.469 1.00 74.19 188 ASN A O 1
ATOM 1515 N N . PRO A 1 189 ? -6.708 -1.630 -11.254 1.00 73.94 189 PRO A N 1
ATOM 1516 C CA . PRO A 1 189 ? -5.637 -2.590 -10.968 1.00 73.94 189 PRO A CA 1
ATOM 1517 C C . PRO A 1 189 ? -5.714 -3.869 -11.810 1.00 73.94 189 PRO A C 1
ATOM 1519 O O . PRO A 1 189 ? -4.681 -4.437 -12.154 1.00 73.94 189 PRO A O 1
ATOM 1522 N N . ASN A 1 190 ? -6.920 -4.283 -12.211 1.00 79.38 190 ASN A N 1
ATOM 1523 C CA . ASN A 1 190 ? -7.138 -5.511 -12.977 1.00 79.38 190 ASN A CA 1
ATOM 1524 C C . ASN A 1 190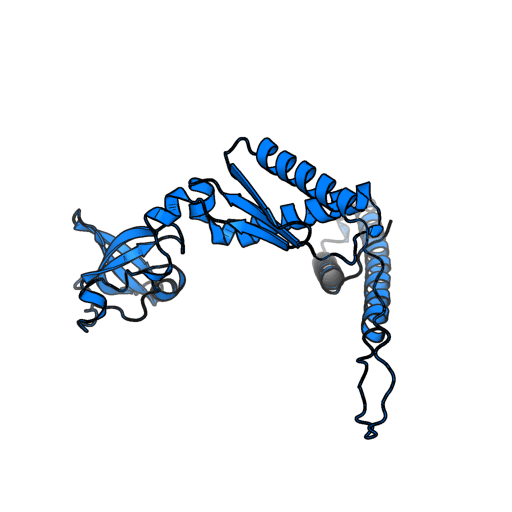 ? -6.565 -5.459 -14.404 1.00 79.38 190 ASN A C 1
ATOM 1526 O O . ASN A 1 190 ? -6.306 -6.514 -14.991 1.00 79.38 190 ASN A O 1
ATOM 1530 N N . GLU A 1 191 ? -6.332 -4.261 -14.949 1.00 84.00 191 GLU A N 1
ATOM 1531 C CA . GLU A 1 191 ? -5.730 -4.055 -16.276 1.00 84.00 191 GLU A CA 1
ATOM 1532 C C . GLU A 1 191 ? -4.212 -4.257 -16.290 1.00 84.00 191 GLU A C 1
ATOM 1534 O O . GLU A 1 191 ? -3.601 -4.319 -17.361 1.00 84.00 191 GLU A O 1
ATOM 1539 N N . TRP A 1 192 ? -3.599 -4.361 -15.113 1.00 86.31 192 TRP A N 1
ATOM 1540 C CA . TRP A 1 192 ? -2.156 -4.398 -14.956 1.00 86.31 192 TRP A CA 1
ATOM 1541 C C . TRP A 1 192 ? -1.684 -5.762 -14.471 1.00 86.31 192 TRP A C 1
ATOM 1543 O O . TRP A 1 192 ? -2.394 -6.490 -13.774 1.00 86.31 192 TRP A O 1
ATOM 1553 N N . SER A 1 193 ? -0.459 -6.104 -14.839 1.00 87.00 193 SER A N 1
ATOM 1554 C CA . SER A 1 193 ? 0.265 -7.249 -14.302 1.00 87.00 193 SER A CA 1
ATOM 1555 C C . SER A 1 193 ? 1.735 -6.901 -14.151 1.00 87.00 193 SER A C 1
ATOM 1557 O O . SER A 1 193 ? 2.230 -5.957 -14.770 1.00 87.00 193 SER A O 1
ATOM 1559 N N . HIS A 1 194 ? 2.433 -7.681 -13.337 1.00 87.25 194 HIS A N 1
ATOM 1560 C CA . HIS A 1 194 ? 3.884 -7.701 -13.386 1.00 87.25 194 HIS A CA 1
ATOM 1561 C C . HIS A 1 194 ? 4.345 -8.369 -14.692 1.00 87.25 194 HIS A C 1
ATOM 1563 O O . HIS A 1 194 ? 3.646 -9.251 -15.210 1.00 87.25 194 HIS A O 1
ATOM 1569 N N . PRO A 1 195 ? 5.461 -7.915 -15.282 1.00 82.56 195 PRO A N 1
ATOM 1570 C CA . PRO A 1 195 ? 5.972 -8.495 -16.511 1.00 82.56 195 PRO A CA 1
ATOM 1571 C C . PRO A 1 195 ? 6.542 -9.890 -16.248 1.00 82.56 195 PRO A C 1
ATOM 1573 O O . PRO A 1 195 ? 7.489 -10.032 -15.490 1.00 82.56 195 PRO A O 1
ATOM 1576 N N . ILE A 1 196 ? 5.982 -10.907 -16.904 1.00 78.00 196 ILE A N 1
ATOM 1577 C CA . ILE A 1 196 ? 6.495 -12.293 -16.873 1.00 78.00 196 ILE A CA 1
ATOM 1578 C C . ILE A 1 196 ? 7.367 -12.572 -18.108 1.00 78.00 196 ILE A C 1
ATOM 1580 O O . ILE A 1 196 ? 8.272 -13.398 -18.082 1.00 78.00 196 ILE A O 1
ATOM 1584 N N . MET A 1 197 ? 7.091 -11.878 -19.217 1.00 77.44 197 MET A N 1
ATOM 1585 C CA . MET A 1 197 ? 7.830 -12.003 -20.472 1.00 77.44 197 MET A CA 1
ATOM 1586 C C . MET A 1 197 ? 8.529 -10.691 -20.816 1.00 77.44 197 MET A C 1
ATOM 1588 O O . MET A 1 197 ? 7.950 -9.609 -20.709 1.00 77.44 197 MET A O 1
ATOM 1592 N N . MET A 1 198 ? 9.772 -10.801 -21.279 1.00 81.19 198 MET A N 1
ATOM 1593 C CA . MET A 1 198 ? 10.644 -9.677 -21.609 1.00 81.19 198 MET A CA 1
ATOM 1594 C C . MET A 1 198 ? 10.745 -9.558 -23.131 1.00 81.19 198 MET A C 1
ATOM 1596 O O . MET A 1 198 ? 11.707 -10.024 -23.743 1.00 81.19 198 MET A O 1
ATOM 1600 N N . ASN A 1 199 ? 9.723 -8.961 -23.747 1.00 84.12 199 ASN A N 1
ATOM 1601 C CA . ASN A 1 199 ? 9.666 -8.765 -25.197 1.00 84.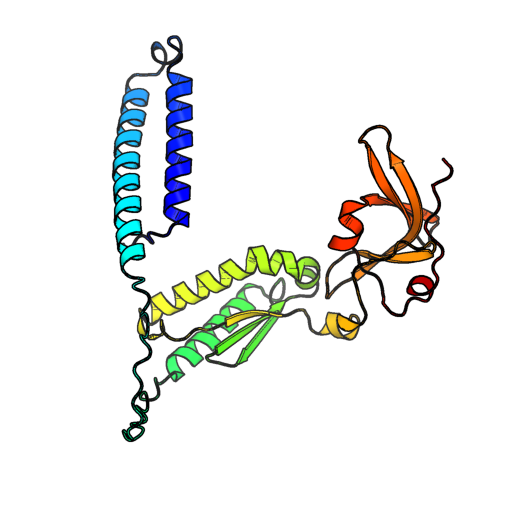12 199 ASN A CA 1
ATOM 1602 C C . ASN A 1 199 ? 10.154 -7.371 -25.592 1.00 84.12 199 ASN A C 1
ATOM 1604 O O . ASN A 1 199 ? 9.864 -6.373 -24.923 1.00 84.12 199 ASN A O 1
ATOM 1608 N N . LYS A 1 200 ? 10.860 -7.281 -26.721 1.00 86.25 200 LYS A N 1
ATOM 1609 C CA . LYS A 1 200 ? 11.265 -5.986 -27.274 1.00 86.25 200 LYS A CA 1
ATOM 1610 C C . LYS A 1 200 ? 10.028 -5.142 -27.610 1.00 86.25 200 LYS A C 1
ATOM 1612 O O . LYS A 1 200 ? 9.073 -5.622 -28.208 1.00 86.25 200 LYS A O 1
ATOM 1617 N N . GLY A 1 201 ? 10.058 -3.867 -27.240 1.00 86.31 201 GLY A N 1
ATOM 1618 C CA . GLY A 1 201 ? 8.977 -2.905 -27.444 1.00 86.31 201 GLY A CA 1
ATOM 1619 C C . GLY A 1 201 ? 7.893 -2.915 -26.363 1.00 86.31 201 GLY A C 1
ATOM 1620 O O . GLY A 1 201 ? 6.957 -2.120 -26.466 1.00 86.31 201 GLY A O 1
ATOM 1621 N N . LEU A 1 202 ? 7.986 -3.778 -25.346 1.00 88.44 202 LEU A N 1
ATOM 1622 C CA . LEU A 1 202 ? 7.036 -3.819 -24.232 1.00 88.44 202 LEU A CA 1
ATOM 1623 C C . LEU A 1 202 ? 7.106 -2.520 -23.417 1.00 88.44 202 LEU A C 1
ATOM 1625 O O . LEU A 1 202 ? 8.196 -2.117 -23.005 1.00 88.44 202 LEU A O 1
ATOM 1629 N N . LYS A 1 203 ? 5.968 -1.854 -23.187 1.00 90.75 203 LYS A N 1
ATOM 1630 C CA . LYS A 1 203 ? 5.922 -0.635 -22.367 1.00 90.75 203 LYS A CA 1
ATOM 1631 C C . LYS A 1 203 ? 5.972 -0.992 -20.891 1.00 90.75 203 LYS A C 1
ATOM 1633 O O . LYS A 1 203 ? 5.134 -1.751 -20.410 1.00 90.75 203 LYS A O 1
ATOM 1638 N N . ILE A 1 204 ? 6.916 -0.394 -20.178 1.00 90.62 204 ILE A N 1
ATOM 1639 C CA . ILE A 1 204 ? 7.152 -0.646 -18.760 1.00 90.62 204 ILE A CA 1
ATOM 1640 C C . ILE A 1 204 ? 6.771 0.584 -17.947 1.00 90.62 204 ILE A C 1
ATOM 1642 O O . ILE A 1 204 ? 7.057 1.724 -18.327 1.00 90.62 204 ILE A O 1
ATOM 1646 N N . TYR A 1 205 ? 6.140 0.327 -16.808 1.00 90.81 205 TYR A N 1
ATOM 1647 C CA . TYR A 1 205 ? 5.669 1.334 -15.875 1.00 90.81 205 TYR A CA 1
ATOM 1648 C C . TYR A 1 205 ? 6.227 1.057 -14.474 1.00 90.81 205 TYR A C 1
ATOM 1650 O O . TYR A 1 205 ? 6.322 -0.101 -14.069 1.00 90.81 205 TYR A O 1
ATOM 1658 N N . SER A 1 206 ? 6.580 2.096 -13.720 1.00 87.94 206 SER A N 1
ATOM 1659 C CA . SER A 1 206 ? 6.967 1.999 -12.302 1.00 87.94 206 SER A CA 1
ATOM 1660 C C . SER A 1 206 ? 5.822 2.462 -11.422 1.00 87.94 206 SER A C 1
ATOM 1662 O O . SER A 1 206 ? 4.927 3.174 -11.869 1.00 87.94 206 SER A O 1
ATOM 1664 N N . GLY A 1 207 ? 5.864 2.078 -10.150 1.00 83.00 207 GLY A N 1
ATOM 1665 C CA . GLY A 1 207 ? 4.923 2.541 -9.139 1.00 83.00 207 GLY A CA 1
ATOM 1666 C C . GLY A 1 207 ? 4.224 1.375 -8.463 1.00 83.00 207 GLY A C 1
ATOM 1667 O O . GLY A 1 207 ? 4.817 0.327 -8.216 1.00 83.00 207 GLY A O 1
ATOM 1668 N N . ASN A 1 208 ? 2.950 1.556 -8.135 1.00 80.75 208 ASN A N 1
ATOM 1669 C CA . ASN A 1 208 ? 2.176 0.582 -7.382 1.00 80.75 208 ASN A CA 1
ATOM 1670 C C . ASN A 1 208 ? 0.858 0.214 -8.081 1.00 80.75 208 ASN A C 1
ATOM 1672 O O . ASN A 1 208 ? 0.517 0.689 -9.167 1.00 80.75 208 ASN A O 1
ATOM 1676 N N . GLN A 1 209 ? 0.083 -0.651 -7.430 1.00 75.19 209 GLN A N 1
ATOM 1677 C CA . GLN A 1 209 ? -1.193 -1.138 -7.952 1.00 75.19 209 GLN A CA 1
ATOM 1678 C C . GLN A 1 209 ? -2.198 -0.020 -8.316 1.00 75.19 209 GLN A C 1
ATOM 1680 O O . GLN A 1 209 ? -3.006 -0.225 -9.218 1.00 75.19 209 GLN A O 1
ATOM 1685 N N . TYR A 1 210 ? -2.093 1.171 -7.718 1.00 78.38 210 TYR A N 1
ATOM 1686 C CA . TYR A 1 210 ? -3.005 2.313 -7.876 1.00 78.38 210 TYR A CA 1
ATOM 1687 C C . TYR A 1 210 ? -2.420 3.519 -8.631 1.00 78.38 210 TYR A C 1
ATOM 1689 O O . TYR A 1 210 ? -3.176 4.377 -9.082 1.00 78.38 210 TYR A O 1
ATOM 1697 N N . SER A 1 211 ? -1.097 3.609 -8.773 1.00 78.56 211 SER A N 1
ATOM 1698 C CA . SER A 1 211 ? -0.425 4.702 -9.487 1.00 78.56 211 SER A CA 1
ATOM 1699 C C . SER A 1 211 ? 0.774 4.167 -10.243 1.00 78.56 211 SER A C 1
ATOM 1701 O O . SER A 1 211 ? 1.651 3.559 -9.631 1.00 78.56 211 SER A O 1
ATOM 1703 N N . LYS A 1 212 ? 0.806 4.395 -11.555 1.00 85.44 212 LYS A N 1
ATOM 1704 C CA . LYS A 1 212 ? 1.846 3.885 -12.443 1.00 85.44 212 LYS A CA 1
ATOM 1705 C C . LYS A 1 212 ? 2.314 4.974 -13.390 1.00 85.44 212 LYS A C 1
ATOM 1707 O O . LYS A 1 212 ? 1.482 5.596 -14.047 1.00 85.44 212 LYS A O 1
ATOM 1712 N N . ASP A 1 213 ? 3.623 5.134 -13.490 1.00 85.88 213 ASP A N 1
ATOM 1713 C CA . ASP A 1 213 ? 4.262 6.108 -14.363 1.00 85.88 213 ASP A CA 1
ATOM 1714 C C . ASP A 1 213 ? 5.018 5.377 -15.468 1.00 85.88 213 ASP A C 1
ATOM 1716 O O . ASP A 1 213 ? 5.738 4.411 -15.219 1.00 85.88 213 ASP A O 1
ATOM 1720 N N . TYR A 1 214 ? 4.828 5.812 -16.712 1.00 88.75 214 TYR A N 1
ATOM 1721 C CA . TYR A 1 214 ? 5.518 5.224 -17.856 1.00 88.75 214 TYR A CA 1
ATOM 1722 C C . TYR A 1 214 ? 7.015 5.542 -17.802 1.00 88.75 214 TYR A C 1
ATOM 1724 O O . TYR A 1 214 ? 7.407 6.701 -17.668 1.00 88.75 214 TYR A O 1
ATOM 1732 N N . ILE A 1 215 ? 7.849 4.510 -17.942 1.00 91.62 215 ILE A N 1
ATOM 1733 C CA . ILE A 1 215 ? 9.312 4.640 -17.874 1.00 91.62 215 ILE A CA 1
ATOM 1734 C C . ILE A 1 215 ? 9.944 4.554 -19.260 1.00 91.62 215 ILE A C 1
ATOM 1736 O O . ILE A 1 215 ? 10.957 5.204 -19.506 1.00 91.62 215 ILE A O 1
ATOM 1740 N N . GLY A 1 216 ? 9.378 3.746 -20.156 1.00 91.19 216 GLY A N 1
ATOM 1741 C CA . GLY A 1 216 ? 9.919 3.524 -21.493 1.00 91.19 216 GLY A CA 1
ATOM 1742 C C . GLY A 1 216 ? 9.516 2.177 -22.083 1.00 91.19 216 GLY A C 1
ATOM 1743 O O . GLY A 1 216 ? 8.771 1.400 -21.478 1.00 91.19 216 GLY A O 1
ATOM 1744 N N . LYS A 1 217 ? 10.036 1.891 -23.277 1.00 91.75 217 LYS A N 1
ATOM 1745 C CA . LYS A 1 217 ? 9.875 0.605 -23.964 1.00 91.75 217 LYS A CA 1
ATOM 1746 C C . LYS A 1 217 ? 11.127 -0.239 -23.815 1.00 91.75 217 LYS A C 1
ATOM 1748 O O . LYS A 1 217 ? 12.229 0.245 -24.066 1.00 91.75 217 LYS A O 1
ATOM 1753 N N . LEU A 1 218 ? 10.947 -1.505 -23.463 1.00 90.81 218 LEU A N 1
ATOM 1754 C CA . LEU A 1 218 ? 12.025 -2.479 -23.349 1.00 90.81 218 LEU A CA 1
ATOM 1755 C C . LEU A 1 218 ? 12.746 -2.631 -24.698 1.00 90.81 218 LEU A C 1
ATOM 1757 O O . LEU A 1 218 ? 12.100 -2.879 -25.713 1.00 90.81 218 LEU A O 1
ATOM 1761 N N . ASN A 1 219 ? 14.068 -2.473 -24.740 1.00 91.50 219 ASN A N 1
ATOM 1762 C CA . ASN A 1 219 ? 14.827 -2.496 -25.995 1.00 91.50 219 ASN A CA 1
ATOM 1763 C C . ASN A 1 219 ? 15.791 -3.680 -26.083 1.00 91.50 219 ASN A C 1
ATOM 1765 O O . ASN A 1 219 ? 15.728 -4.465 -27.030 1.00 91.50 219 ASN A O 1
ATOM 1769 N N . CYS A 1 220 ? 16.686 -3.803 -25.105 1.00 91.31 220 CYS A N 1
ATOM 1770 C CA . CYS A 1 220 ? 17.732 -4.819 -25.096 1.00 91.31 220 CYS A CA 1
ATOM 1771 C C . CYS A 1 220 ? 18.178 -5.140 -23.662 1.00 91.31 220 CYS A C 1
ATOM 1773 O O . CYS A 1 220 ? 17.805 -4.441 -22.719 1.00 91.31 220 CYS A O 1
ATOM 1775 N N . LYS A 1 221 ? 18.973 -6.202 -23.497 1.00 92.75 221 LYS A N 1
ATOM 1776 C CA . LYS A 1 221 ? 19.651 -6.521 -22.232 1.00 92.75 221 LYS A CA 1
ATOM 1777 C C . LYS A 1 221 ? 21.156 -6.631 -22.394 1.00 92.75 221 LYS A C 1
ATOM 1779 O O . LYS A 1 221 ? 21.642 -7.055 -23.444 1.00 92.75 221 LYS A O 1
ATOM 1784 N N . TYR A 1 222 ? 21.893 -6.330 -21.336 1.00 93.19 222 TYR A N 1
ATOM 1785 C CA . TYR A 1 222 ? 23.325 -6.594 -21.263 1.00 93.19 222 TYR A CA 1
ATOM 1786 C C . TYR A 1 222 ? 23.709 -7.083 -19.867 1.00 93.19 222 TYR A C 1
ATOM 1788 O O . TYR A 1 222 ? 22.999 -6.836 -18.895 1.00 93.19 222 TYR A O 1
ATOM 1796 N N . LYS A 1 223 ? 24.824 -7.811 -19.783 1.00 92.38 223 LYS A N 1
ATOM 1797 C CA . LYS A 1 223 ? 25.438 -8.191 -18.512 1.00 92.38 223 LYS A CA 1
ATOM 1798 C C . LYS A 1 223 ? 26.623 -7.270 -18.281 1.00 92.38 223 LYS A C 1
ATOM 1800 O O . LYS A 1 223 ? 27.530 -7.240 -19.116 1.00 92.38 223 LYS A O 1
ATOM 1805 N N . ASP A 1 224 ? 26.589 -6.507 -17.202 1.00 90.00 224 ASP A N 1
ATOM 1806 C CA . ASP A 1 224 ? 27.689 -5.628 -16.841 1.00 90.00 224 ASP A CA 1
ATOM 1807 C C . ASP A 1 224 ? 28.854 -6.475 -16.308 1.00 90.00 224 ASP A C 1
ATOM 1809 O O . ASP A 1 224 ? 28.676 -7.437 -15.558 1.00 90.00 224 ASP A O 1
ATOM 1813 N N . LYS A 1 225 ? 30.065 -6.172 -16.778 1.00 89.69 225 LYS A N 1
ATOM 1814 C CA . LYS A 1 225 ? 31.274 -6.925 -16.419 1.00 89.69 225 LYS A CA 1
ATOM 1815 C C . LYS A 1 225 ? 31.836 -6.507 -15.061 1.00 89.69 225 LYS A C 1
ATOM 1817 O O . LYS A 1 225 ? 32.660 -7.238 -14.523 1.00 89.69 225 LYS A O 1
ATOM 1822 N N . THR A 1 226 ? 31.437 -5.346 -14.545 1.00 89.56 226 THR A N 1
ATOM 1823 C CA . THR A 1 226 ? 31.978 -4.777 -13.306 1.00 89.56 226 THR A CA 1
ATOM 1824 C C . THR A 1 226 ? 31.309 -5.360 -12.067 1.00 89.56 226 THR A C 1
ATOM 1826 O O . THR A 1 226 ? 32.003 -5.793 -11.152 1.00 89.56 226 THR A O 1
ATOM 1829 N N . ASP A 1 227 ? 29.979 -5.430 -12.060 1.00 91.56 227 ASP A N 1
ATOM 1830 C CA . ASP A 1 227 ? 29.184 -5.958 -10.946 1.00 91.56 227 ASP A CA 1
ATOM 1831 C C . ASP A 1 227 ? 28.591 -7.352 -11.232 1.00 91.56 227 ASP A C 1
ATOM 1833 O O . ASP A 1 227 ? 28.084 -8.014 -10.329 1.00 91.56 227 ASP A O 1
ATOM 1837 N N . GLY A 1 228 ? 28.679 -7.828 -12.480 1.00 90.25 228 GLY A N 1
ATOM 1838 C CA . GLY A 1 228 ? 28.143 -9.118 -12.902 1.00 90.25 228 GLY A CA 1
ATOM 1839 C C . GLY A 1 228 ? 26.620 -9.152 -13.064 1.00 90.25 228 GLY A C 1
ATOM 1840 O O . GLY A 1 228 ? 26.086 -10.223 -13.372 1.00 90.25 228 GLY A O 1
ATOM 1841 N N . ASN A 1 229 ? 25.926 -8.026 -12.892 1.00 92.75 229 ASN A N 1
ATOM 1842 C CA . ASN A 1 229 ? 24.472 -7.944 -12.955 1.00 92.75 229 ASN A CA 1
ATOM 1843 C C . ASN A 1 229 ? 23.963 -7.868 -14.397 1.00 92.75 229 ASN A C 1
ATOM 1845 O O . ASN A 1 229 ? 24.629 -7.374 -15.310 1.00 92.75 229 ASN A O 1
ATOM 1849 N N . THR A 1 230 ? 22.740 -8.355 -14.603 1.00 91.25 230 THR A N 1
ATOM 1850 C CA . THR A 1 230 ? 22.019 -8.183 -15.866 1.00 91.25 230 THR A CA 1
ATOM 1851 C C . THR A 1 230 ? 21.138 -6.945 -15.774 1.00 91.25 230 THR A C 1
ATOM 1853 O O . THR A 1 230 ? 20.360 -6.794 -14.832 1.00 91.25 230 THR A O 1
ATOM 1856 N N . TYR A 1 231 ? 21.239 -6.085 -16.783 1.00 92.56 231 TYR A N 1
ATOM 1857 C CA . TYR A 1 231 ? 20.453 -4.869 -16.911 1.00 92.56 231 TYR A CA 1
ATOM 1858 C C . TYR A 1 231 ? 19.567 -4.931 -18.150 1.00 92.56 231 TYR A C 1
ATOM 1860 O O . TYR A 1 231 ? 20.012 -5.307 -19.241 1.00 92.56 231 TYR A O 1
ATOM 1868 N N . TYR A 1 232 ? 18.324 -4.494 -17.985 1.00 92.12 232 TYR A N 1
ATOM 1869 C CA . TYR A 1 232 ? 17.419 -4.181 -19.080 1.00 92.12 232 TYR A CA 1
ATOM 1870 C C . TYR A 1 232 ? 17.517 -2.702 -19.434 1.00 92.12 232 TYR A C 1
ATOM 1872 O O . TYR A 1 232 ? 17.468 -1.837 -18.560 1.00 92.12 232 TYR A O 1
ATOM 1880 N N . VAL A 1 233 ? 17.622 -2.413 -20.729 1.00 93.06 233 VAL A N 1
ATOM 1881 C CA . VAL A 1 233 ? 17.642 -1.053 -21.268 1.00 93.06 233 VAL A CA 1
ATOM 1882 C C . VAL A 1 233 ? 16.268 -0.721 -21.824 1.00 93.06 233 VAL A C 1
ATOM 1884 O O . VAL A 1 233 ? 15.728 -1.442 -22.668 1.00 93.06 233 VAL A O 1
ATOM 1887 N N . LEU A 1 234 ? 15.720 0.395 -21.359 1.00 92.75 234 LEU A N 1
ATOM 1888 C CA . LEU A 1 234 ? 14.469 0.975 -21.813 1.00 92.75 234 LEU A CA 1
ATOM 1889 C C . LEU A 1 234 ? 14.757 2.253 -22.578 1.00 92.75 234 LEU A C 1
ATOM 1891 O O . LEU A 1 234 ? 15.549 3.075 -22.126 1.00 92.75 234 LEU A O 1
ATOM 1895 N N . ILE A 1 235 ? 14.064 2.438 -23.696 1.00 91.62 235 ILE A N 1
ATOM 1896 C CA . ILE A 1 235 ? 14.097 3.675 -24.472 1.00 91.62 235 ILE A CA 1
ATOM 1897 C C . ILE A 1 235 ? 12.836 4.477 -24.153 1.00 91.62 235 ILE A C 1
ATOM 1899 O O . ILE A 1 235 ? 11.714 3.989 -24.322 1.00 91.62 235 ILE A O 1
ATOM 1903 N N . LYS A 1 236 ? 13.026 5.708 -23.678 1.00 92.38 236 LYS A N 1
ATOM 1904 C CA . LYS A 1 236 ? 11.966 6.704 -23.489 1.00 92.38 236 LYS A CA 1
ATOM 1905 C C . LYS A 1 236 ? 11.521 7.281 -24.826 1.00 92.38 236 LYS A C 1
ATOM 1907 O O . LYS A 1 236 ? 12.254 7.241 -25.809 1.00 92.38 236 LYS A O 1
ATOM 1912 N N . ASP A 1 237 ? 10.348 7.905 -24.848 1.00 87.94 237 ASP A N 1
ATOM 1913 C CA . ASP A 1 237 ? 9.813 8.514 -26.074 1.00 87.94 237 ASP A CA 1
ATOM 1914 C C . ASP A 1 237 ? 10.697 9.658 -26.608 1.00 87.94 237 ASP A C 1
ATOM 1916 O O . ASP A 1 237 ? 10.684 9.941 -27.801 1.00 87.94 237 ASP A O 1
ATOM 1920 N N . ASN A 1 238 ? 11.516 10.274 -25.748 1.00 87.44 238 ASN A N 1
ATOM 1921 C CA . ASN A 1 238 ? 12.507 11.283 -26.130 1.00 87.44 238 ASN A CA 1
ATOM 1922 C C . ASN A 1 238 ? 13.865 10.696 -26.576 1.00 87.44 238 ASN A C 1
ATOM 1924 O O . ASN A 1 238 ? 14.813 11.450 -26.766 1.00 87.44 238 ASN A O 1
ATOM 1928 N N . GLY A 1 239 ? 13.982 9.370 -26.691 1.00 86.69 239 GLY A N 1
ATOM 1929 C CA . GLY A 1 239 ? 15.212 8.670 -27.069 1.00 86.69 239 GLY A CA 1
ATOM 1930 C C . GLY A 1 239 ? 16.185 8.400 -25.918 1.00 86.69 239 GLY A C 1
ATOM 1931 O O . GLY A 1 239 ? 17.144 7.659 -26.114 1.00 86.69 239 GLY A O 1
ATOM 1932 N N . ASN A 1 240 ? 15.945 8.934 -24.715 1.00 91.00 240 ASN A N 1
ATOM 1933 C CA . ASN A 1 240 ? 16.832 8.689 -23.579 1.00 91.00 240 ASN A CA 1
ATOM 1934 C C . ASN A 1 240 ? 16.729 7.245 -23.088 1.00 91.00 240 ASN A C 1
ATOM 1936 O O . ASN A 1 240 ? 15.640 6.673 -22.996 1.00 91.00 240 ASN A O 1
ATOM 1940 N N . GLU A 1 241 ? 17.866 6.697 -22.672 1.00 91.69 241 GLU A N 1
ATOM 1941 C CA . GLU A 1 241 ? 17.924 5.370 -22.077 1.00 91.69 241 GLU A CA 1
ATOM 1942 C C . GLU A 1 241 ? 17.673 5.416 -20.566 1.00 91.69 241 GLU A C 1
ATOM 1944 O O . GLU A 1 241 ? 18.009 6.366 -19.855 1.00 91.69 241 GLU A O 1
ATOM 1949 N N . THR A 1 242 ? 17.053 4.368 -20.044 1.00 91.69 242 THR A N 1
ATOM 1950 C CA . THR A 1 242 ? 16.971 4.083 -18.611 1.00 91.69 242 THR A CA 1
ATOM 1951 C C . THR A 1 242 ? 17.293 2.617 -18.406 1.00 91.69 242 THR A C 1
ATOM 1953 O O . THR A 1 242 ? 16.966 1.783 -19.247 1.00 91.69 242 THR A O 1
ATOM 1956 N N . ARG A 1 243 ? 17.984 2.312 -17.312 1.00 91.69 243 ARG A N 1
ATOM 1957 C CA . ARG A 1 243 ? 18.448 0.965 -16.994 1.00 91.69 243 ARG A CA 1
ATOM 1958 C C . ARG A 1 243 ? 17.734 0.488 -15.748 1.00 91.69 243 ARG A C 1
ATOM 1960 O O . ARG A 1 243 ? 17.565 1.266 -14.814 1.00 91.69 243 ARG A O 1
ATOM 1967 N N . ILE A 1 244 ? 17.338 -0.773 -15.750 1.00 90.50 244 ILE A N 1
ATOM 1968 C CA . ILE A 1 244 ? 16.721 -1.428 -14.598 1.00 90.50 244 ILE A CA 1
ATOM 1969 C C . ILE A 1 244 ? 17.364 -2.796 -14.405 1.00 90.50 244 ILE A C 1
ATOM 1971 O O . ILE A 1 244 ? 17.771 -3.439 -15.378 1.00 90.50 244 ILE A O 1
ATOM 1975 N N . LEU A 1 245 ? 17.479 -3.214 -13.151 1.00 89.69 245 LEU A N 1
ATOM 1976 C CA . LEU A 1 245 ? 18.063 -4.499 -12.793 1.00 89.69 245 LEU A CA 1
ATOM 1977 C C . LEU A 1 245 ? 17.092 -5.634 -13.107 1.00 89.69 245 LEU A C 1
ATOM 1979 O O . LEU A 1 245 ? 15.887 -5.521 -12.882 1.00 89.69 245 LEU A O 1
ATOM 1983 N N . ASP A 1 246 ? 17.632 -6.740 -13.614 1.00 86.44 246 ASP A N 1
ATOM 1984 C CA . ASP A 1 246 ? 16.846 -7.906 -14.025 1.00 86.44 246 ASP A CA 1
ATOM 1985 C C . ASP A 1 246 ? 15.987 -8.464 -12.881 1.00 86.44 246 ASP A C 1
ATOM 1987 O O . ASP A 1 246 ? 14.777 -8.617 -13.024 1.00 86.44 246 ASP A O 1
ATOM 1991 N N . TYR A 1 247 ? 16.574 -8.650 -11.696 1.00 83.81 247 TYR A N 1
ATOM 1992 C CA . TYR A 1 247 ? 15.857 -9.205 -10.544 1.00 83.81 247 TYR A CA 1
ATOM 1993 C C . TYR A 1 247 ? 14.770 -8.271 -9.978 1.00 83.81 247 TYR A C 1
ATOM 1995 O O . TYR A 1 247 ? 13.897 -8.716 -9.236 1.00 83.81 247 TYR A O 1
ATOM 2003 N N . GLU A 1 248 ? 14.799 -6.977 -10.307 1.00 85.19 248 GLU A N 1
ATOM 2004 C CA . GLU A 1 248 ? 13.766 -6.021 -9.891 1.00 85.19 248 GLU A CA 1
ATOM 2005 C C . GLU A 1 248 ? 12.546 -6.051 -10.822 1.00 85.19 248 GLU A C 1
ATOM 2007 O O . GLU A 1 248 ? 11.468 -5.576 -10.451 1.00 85.19 248 GLU A O 1
ATOM 2012 N N . PHE A 1 249 ? 12.706 -6.610 -12.026 1.00 81.19 249 PHE A N 1
ATOM 2013 C CA . PHE A 1 249 ? 11.762 -6.476 -13.129 1.00 81.19 249 PHE A CA 1
ATOM 2014 C C . PHE A 1 249 ? 10.366 -7.002 -12.780 1.00 81.19 249 PHE A C 1
ATOM 2016 O O . PHE A 1 249 ? 9.369 -6.300 -12.947 1.00 81.19 249 PHE A O 1
ATOM 2023 N N . GLU A 1 250 ? 10.297 -8.206 -12.216 1.00 80.06 250 GLU A N 1
ATOM 2024 C CA . GLU A 1 250 ? 9.031 -8.856 -11.859 1.00 80.06 250 GLU A CA 1
ATOM 2025 C C . GLU A 1 250 ? 8.407 -8.287 -10.577 1.00 80.06 250 GLU A C 1
ATOM 2027 O O . GLU A 1 250 ? 7.202 -8.397 -10.374 1.00 80.06 250 GLU A O 1
ATOM 2032 N N . SER A 1 251 ? 9.209 -7.664 -9.708 1.00 79.38 251 SER A N 1
ATOM 2033 C CA . SER A 1 251 ? 8.768 -7.251 -8.368 1.00 79.38 251 SER A CA 1
ATOM 2034 C C . SER A 1 251 ? 8.259 -5.810 -8.308 1.00 79.38 251 SER A C 1
ATOM 2036 O O . SER A 1 251 ? 7.358 -5.503 -7.527 1.00 79.38 251 SER A O 1
ATOM 2038 N N . TYR A 1 252 ? 8.824 -4.910 -9.118 1.00 83.50 252 TYR A N 1
ATOM 2039 C CA . TYR A 1 252 ? 8.602 -3.463 -8.967 1.00 83.50 252 TYR A CA 1
ATOM 2040 C C . TYR A 1 252 ? 7.986 -2.787 -10.190 1.00 83.50 252 TYR A C 1
ATOM 2042 O O . TYR A 1 252 ? 7.529 -1.643 -10.098 1.00 83.50 252 TYR A O 1
ATOM 2050 N N . TYR A 1 253 ? 7.942 -3.482 -11.324 1.00 89.25 253 TYR A N 1
ATOM 2051 C CA . TYR A 1 253 ? 7.479 -2.911 -12.579 1.00 89.25 253 TYR A CA 1
ATOM 2052 C C . TYR A 1 253 ? 6.167 -3.529 -13.034 1.00 89.25 253 TYR A C 1
ATOM 2054 O O . TYR A 1 253 ? 5.791 -4.637 -12.654 1.00 89.25 253 TYR A O 1
ATOM 2062 N N . TRP A 1 254 ? 5.453 -2.767 -13.849 1.00 89.75 254 TRP A N 1
ATOM 2063 C CA . TRP A 1 254 ? 4.108 -3.071 -14.297 1.00 89.75 254 TRP A CA 1
ATOM 2064 C C . TRP A 1 254 ? 4.012 -2.952 -15.807 1.00 89.75 254 TRP A C 1
ATOM 2066 O O . TRP A 1 254 ? 4.666 -2.119 -16.435 1.00 89.75 254 TRP A O 1
ATOM 2076 N N . ILE A 1 255 ? 3.123 -3.756 -16.369 1.00 88.06 255 ILE A N 1
ATOM 2077 C CA . ILE A 1 255 ? 2.744 -3.733 -17.774 1.00 88.06 255 ILE A CA 1
ATOM 2078 C C . ILE A 1 255 ? 1.226 -3.746 -17.887 1.00 88.06 255 ILE A C 1
ATOM 2080 O O . ILE A 1 255 ? 0.521 -4.246 -17.003 1.00 88.06 255 ILE A O 1
ATOM 2084 N N . LYS A 1 256 ? 0.709 -3.187 -18.980 1.00 87.44 256 LYS A N 1
ATOM 2085 C CA . LYS A 1 256 ? -0.719 -3.247 -19.278 1.00 87.44 256 LYS A CA 1
ATOM 2086 C C . LYS A 1 256 ? -1.015 -4.546 -20.024 1.00 87.44 256 LYS A C 1
ATOM 2088 O O . LYS A 1 256 ? -0.414 -4.798 -21.064 1.00 87.44 256 LYS A O 1
ATOM 2093 N N . LYS A 1 257 ? -1.967 -5.348 -19.537 1.00 83.50 257 LYS A N 1
ATOM 2094 C CA . LYS A 1 257 ? -2.316 -6.656 -20.134 1.00 83.50 257 LYS A CA 1
ATOM 2095 C C . LYS A 1 257 ? -2.777 -6.555 -21.591 1.00 83.50 257 LYS A C 1
ATOM 2097 O O . LYS A 1 257 ? -2.640 -7.505 -22.349 1.00 83.50 257 LYS A O 1
ATOM 2102 N N . THR A 1 258 ? -3.338 -5.410 -21.976 1.00 78.62 258 THR A N 1
ATOM 2103 C CA . THR A 1 258 ? -3.825 -5.144 -23.336 1.00 78.62 258 THR A CA 1
ATOM 2104 C C . THR A 1 258 ? -2.743 -4.622 -24.283 1.00 78.62 258 THR A C 1
ATOM 2106 O O . THR A 1 258 ? -3.062 -4.321 -25.430 1.00 78.62 258 THR A O 1
ATOM 2109 N N . ASP A 1 259 ? -1.501 -4.412 -23.829 1.00 71.88 259 ASP A N 1
ATOM 2110 C CA . ASP A 1 259 ? -0.458 -3.872 -24.705 1.00 71.88 259 ASP A CA 1
ATOM 2111 C C . ASP A 1 259 ? -0.103 -4.936 -25.770 1.00 71.88 259 ASP A C 1
ATOM 2113 O O . ASP A 1 259 ? 0.181 -6.082 -25.407 1.00 71.88 259 ASP A O 1
ATOM 2117 N N . PRO A 1 260 ? -0.112 -4.604 -27.077 1.00 60.03 260 PRO A N 1
ATOM 2118 C CA . PRO A 1 260 ? -0.001 -5.586 -28.166 1.00 60.03 260 PRO A CA 1
ATOM 2119 C C . PRO A 1 260 ? 1.254 -6.467 -28.082 1.00 60.03 260 PRO A C 1
ATOM 2121 O O . PRO A 1 260 ? 1.246 -7.612 -28.526 1.00 60.03 260 PRO A O 1
ATOM 2124 N N . ASN A 1 261 ? 2.315 -5.934 -27.466 1.00 61.00 261 ASN A N 1
ATOM 2125 C CA . ASN A 1 261 ? 3.615 -6.584 -27.311 1.00 61.00 261 ASN A CA 1
ATOM 2126 C C . ASN A 1 261 ? 3.692 -7.585 -26.147 1.00 61.00 261 ASN A C 1
ATOM 2128 O O . ASN A 1 261 ? 4.703 -8.270 -25.988 1.00 61.00 261 ASN A O 1
ATOM 2132 N N . TYR A 1 262 ? 2.632 -7.703 -25.341 1.00 53.47 262 TYR A N 1
ATOM 2133 C CA . TYR A 1 262 ? 2.516 -8.785 -24.365 1.00 53.47 262 TYR A CA 1
ATOM 2134 C C . TYR A 1 262 ? 2.324 -10.147 -25.056 1.00 53.47 262 TYR A C 1
ATOM 2136 O O . TYR A 1 262 ? 2.845 -11.153 -24.585 1.00 53.47 262 TYR A O 1
ATOM 2144 N N . ASN A 1 263 ? 1.646 -10.167 -26.212 1.00 50.78 263 ASN A N 1
ATOM 2145 C CA . ASN A 1 263 ? 1.276 -11.397 -26.922 1.00 50.78 263 ASN A CA 1
ATOM 2146 C C . ASN A 1 263 ? 2.209 -11.756 -28.091 1.00 50.78 263 ASN A C 1
ATOM 2148 O O . ASN A 1 263 ? 2.134 -12.867 -28.613 1.00 50.78 263 ASN A O 1
ATOM 2152 N N . SER A 1 264 ? 3.080 -10.844 -28.528 1.00 56.16 264 SER A N 1
ATOM 2153 C CA . SER A 1 264 ? 4.059 -11.100 -29.587 1.00 56.16 264 SER A CA 1
ATOM 2154 C C . SER A 1 264 ? 5.418 -11.448 -28.975 1.00 56.16 264 SER A C 1
ATOM 2156 O O . SER A 1 264 ? 6.145 -10.590 -28.479 1.00 56.16 264 SER A O 1
ATOM 2158 N N . ALA A 1 265 ? 5.770 -12.736 -29.006 1.00 56.44 265 ALA A N 1
ATOM 2159 C CA . ALA A 1 265 ? 7.033 -13.264 -28.493 1.00 56.44 265 ALA A CA 1
ATOM 2160 C C . ALA A 1 265 ? 8.226 -12.876 -29.389 1.00 56.44 265 ALA A C 1
ATOM 2162 O O . ALA A 1 265 ? 8.798 -13.705 -30.094 1.00 56.44 265 ALA A O 1
ATOM 2163 N N . ILE A 1 266 ? 8.612 -11.600 -29.372 1.00 64.69 266 ILE A N 1
ATOM 2164 C CA . ILE A 1 266 ? 9.900 -11.142 -29.897 1.00 64.69 266 ILE A CA 1
ATOM 2165 C C . ILE A 1 266 ? 10.828 -11.017 -28.692 1.00 64.69 266 ILE A C 1
ATOM 2167 O O . ILE A 1 266 ? 10.865 -9.980 -28.024 1.00 64.69 266 ILE A O 1
ATOM 2171 N N . GLY A 1 267 ? 11.536 -12.106 -28.384 1.00 71.62 267 GLY A N 1
ATOM 2172 C CA . GLY A 1 267 ? 12.468 -12.161 -27.260 1.00 71.62 267 GLY A CA 1
ATOM 2173 C C . GLY A 1 267 ? 13.496 -11.025 -27.291 1.00 71.62 267 GLY A C 1
ATOM 2174 O O . GLY A 1 267 ? 13.831 -10.476 -28.343 1.00 71.62 267 GLY A O 1
ATOM 2175 N N . LEU A 1 268 ? 13.998 -10.649 -26.117 1.00 84.88 268 LEU A N 1
ATOM 2176 C CA . LEU A 1 268 ? 14.887 -9.500 -25.985 1.00 84.88 268 LEU A CA 1
ATOM 2177 C C . LEU A 1 268 ? 16.304 -9.776 -26.516 1.00 84.88 268 LEU A C 1
ATOM 2179 O O . LEU A 1 268 ? 16.989 -10.690 -26.046 1.00 84.88 268 LEU A O 1
ATOM 2183 N N . SER A 1 269 ? 16.776 -8.945 -27.449 1.00 84.81 269 SER A N 1
ATOM 2184 C CA . SER A 1 269 ? 18.137 -9.034 -27.988 1.00 84.81 269 SER A CA 1
ATOM 2185 C C . SER A 1 269 ? 19.190 -8.534 -26.991 1.00 84.81 269 SER A C 1
ATOM 2187 O O . SER A 1 269 ? 18.905 -7.724 -26.102 1.00 84.81 269 SER A O 1
ATOM 2189 N N . LYS A 1 270 ? 20.443 -8.977 -27.164 1.00 89.00 270 LYS A N 1
ATOM 2190 C CA . LYS A 1 270 ? 21.584 -8.341 -26.492 1.00 89.00 270 LYS A CA 1
ATOM 2191 C C . LYS A 1 270 ? 21.755 -6.909 -27.008 1.00 89.00 270 LYS A C 1
ATOM 2193 O O . LYS A 1 270 ? 21.465 -6.643 -28.174 1.00 89.00 270 LYS A O 1
ATOM 2198 N N . CYS A 1 271 ? 22.176 -5.996 -26.141 1.00 88.62 271 CYS A N 1
ATOM 2199 C CA . CYS A 1 271 ? 22.518 -4.642 -26.564 1.00 88.62 271 CYS A CA 1
ATOM 2200 C C . CYS A 1 271 ? 23.793 -4.655 -27.419 1.00 88.62 271 CYS A C 1
ATOM 2202 O O . CYS A 1 271 ? 24.734 -5.384 -27.103 1.00 88.62 271 CYS A O 1
ATOM 2204 N N . ASN A 1 272 ? 23.813 -3.843 -28.477 1.00 74.94 272 ASN A N 1
ATOM 2205 C CA . ASN A 1 272 ? 25.000 -3.609 -29.294 1.00 74.94 272 ASN A CA 1
ATOM 2206 C C . ASN A 1 272 ? 25.721 -2.383 -28.719 1.00 74.94 272 ASN A C 1
ATOM 2208 O O . ASN A 1 272 ? 25.373 -1.258 -29.076 1.00 74.94 272 ASN A O 1
ATOM 2212 N N . TYR A 1 273 ? 26.653 -2.613 -27.794 1.00 64.56 273 TYR A N 1
ATOM 2213 C CA . TYR A 1 273 ? 27.563 -1.599 -27.255 1.00 64.56 273 TYR A CA 1
ATOM 2214 C C . TYR A 1 273 ? 29.002 -1.967 -27.606 1.00 64.56 273 TYR A C 1
ATOM 2216 O O . TYR A 1 273 ? 29.308 -3.184 -27.570 1.00 64.56 273 TYR A O 1
#

Radius of gyration: 28.92 Å; chains: 1; bounding box: 77×60×69 Å

Secondary structure (DSSP, 8-state):
------HHHHHHHHHHHHHHHHHHHHHTSTTTGGGS-HHHHHHHHHHHHHHHHHHHHHHHHHHHHHHT--------------------------THHHHHHHHHHHHHHHHHHTTSSEEEEEEETTTEEEEEEPHHHHHTHHHHHHHTHHHHHHHHHHHHHHHHTTTTTT---EEEEE--HHHHTT--GGGEE---S-BTT-EEEEE-SS-EEEEEEEEEEEE-TTT--EEEEEE-TTS-EEEEEGGGHHHHEEEETT-GGGSS--BPEEP--

Sequence (273 aa):
MGFYYSLKTGIIWLLSEIILIALFLSLTNKSQILNLKKPIRILLSILFFVLFSWGAVALSESEKYKETIVVNKIAPSENLNKVDEVKTEIPPVDNTKLIEFQKTWSDSVVKSWKGKFIIASKLSLPDTISFELSKDATKSFNSNKSESLPMYLFSYKNSLKNKFGNEFNSIATTIDFIPNKELLKNNNPNEWSHPIMMNKGLKIYSGNQYSKDYIGKLNCKYKDKTDGNTYYVLIKDNGNETRILDYEFESYYWIKKTDPNYNSAIGLSKCNY

Organism: NCBI:txid996